Protein 2W31 (pdb70)

Organism: Geobacter sulfurreducens (strain ATCC 51573 / DSM 12127 / PCA) (NCBI:txid24323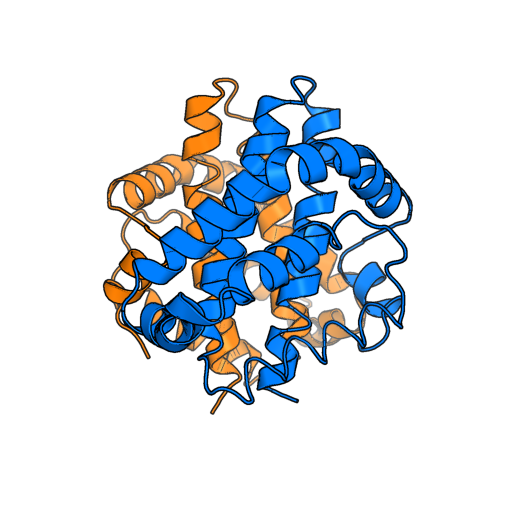1)

CATH classification: 1.10.490.10

Foldseek 3Di:
DQFLVVLCVVLVNDVLLLVLLLVCLVVLVVCLLVLLVQLVVVLCVDVQSVVVCPVCVPVVPVSVVVSVVSSVLSVGDSGRVVLVVLLVVLLVCVVVPHDLVVVVVSLVSSLVVVLVSLVVPPPDDVSSVSSNSSSVSSSVSSSVSSVVSNVD/DDWPVVLCVVLVNDLLLLQLLLVCLVVLVVCLLVLLVQLVVVLCVDVLSVVVCVVVPPPVVVSVVVSVVSSVLSNSDDGRVNLVVLLVVLLVCVVVPHDLVVVVVSLVSVLVVVLCSLVVPDPDPVSSVSSNSSVVSSSVSSSVSSVCNVPD

Nearest PDB structures (foldseek):
  2w31-assembly1_B  TM=9.923E-01  e=1.035E-19  Geobacter sulfurreducens
  5ohf-assembly2_C  TM=9.443E-01  e=8.465E-09  Anaeromyxobacter sp. Fw109-5
  5ohe-assembly2_D  TM=9.428E-01  e=8.917E-09  Anaeromyxobacter sp. Fw109-5
  1or6-assembly1_B  TM=9.382E-01  e=5.089E-06  Bacillus subtilis
  1or6-assembly1_A  TM=9.398E-01  e=1.517E-05  Bacillus subtilis

Sequence (304 aa):
MLTMMQEIKAHYRFTDEDAELLGSLFPLAETNKERLADQFYDYLLGIPETAEFLKEDLVLQKLKQTHQDWFVSSLFAGSSYDNRYIIHNLQKIIGHAHHVRRVGLNAHYVNVAMNVVRQFTLSIIQDNFPDPEERRQRRREAVEKILDINLDIIMSASYREMLTMMQEIKAHYRFTDEDAELLGSLFPLAETNKERLADQFFYDYLLGIPETAEFLKEDLVLQKLKQTHHQDWFVSLFAGSYDNRRYIHNLQKIGHAHVRRVGLNAHYVNVAMNVVRQFTLSIIIQDNFPDPEERRQRRREAVEKILDINLDIMSASYRE

Radius of gyration: 18.71 Å; Cα contacts (8 Å, |Δi|>4): 297; chains: 2; bounding box: 61×44×43 Å

Solvent-accessible surface area: 14656 Å² total; per-residue (Å²): 64,95,63,4,146,66,8,52,66,15,2,141,8,75,111,94,10,26,122,19,0,33,62,4,70,88,45,3,66,99,21,45,87,121,2,4,61,82,18,22,85,26,23,88,54,13,101,82,6,12,112,80,12,124,138,6,134,128,122,123,144,60,82,96,74,45,13,78,39,0,28,40,1,5,66,22,88,8,64,66,203,29,4,108,71,2,56,144,42,0,71,32,34,58,177,88,58,24,86,3,14,20,11,3,1,15,7,4,16,1,0,25,14,4,6,22,13,3,25,91,69,31,117,67,65,90,80,21,40,73,34,19,49,0,1,0,28,0,0,2,0,0,3,4,10,13,5,16,8,46,64,109,126,54,61,4,151,71,1,44,68,14,1,136,9,68,112,131,9,10,122,29,0,25,65,4,85,86,42,3,57,112,22,46,119,116,2,3,65,87,16,4,86,25,18,81,58,14,102,75,6,25,99,80,9,137,176,17,120,139,162,62,149,62,49,87,59,38,14,78,41,0,22,47,1,6,71,24,73,7,60,91,183,33,5,122,68,2,63,145,39,0,105,28,37,52,161,80,54,21,57,2,3,12,11,3,2,14,8,5,20,1,0,26,16,2,3,22,9,4,17,90,72,31,121,66,68,85,79,30,40,88,37,13,52,0,1,0,25,0,0,2,0,1,2,2,4,13,3,22,32,46,67,230

Secondary structure (DSSP, 8-state):
--SHHHHHHHHT--HHHHHHHHHTHHHHHHTHHHHHHHHHHHHHTSHHHHGGGSTHHHH--HHHHHHHHHHHTTSS--SHHHHHHHHHHHHHHHHHT--HHHHHHHHHHHHHHHHHHHHHH--SHHHHHHHHHHHHHHHHHHHHHHHHHHH-/---HHHHHHHHT--HHHHHHHHHTHHHHHTTHHHHHHHHHHHHHTSHHHHGGGSTTTTT-HHHHHHHHHHHHTTSS--SHHHHHHHHHHHHHHHHHT--THHHHHHHHHHHHHHHHHHHHH--SHHHHHHHHHHHHHHHHHHHHHHHHTT--

B-factor: mean 20.82, std 10.16, range [7.91, 74.79]

Structure (mmCIF, N/CA/C/O backbone):
data_2W31
#
_entry.id   2W31
#
_cell.length_a   56.634
_cell.length_b   73.830
_cell.length_c   89.872
_cell.angle_alpha   90.00
_cell.angle_beta   90.00
_cell.angle_gamma   90.00
#
_symmetry.space_group_name_H-M   'P 21 21 21'
#
loop_
_entity.id
_entity.type
_entity.pdbx_description
1 polymer GLOBIN
2 non-polymer 'PROTOPORPHYRIN IX CONTAINING FE'
3 non-polymer GLYCEROL
4 water water
#
loop_
_atom_site.group_PDB
_atom_site.id
_atom_site.type_symbol
_atom_site.label_atom_id
_atom_site.label_alt_id
_atom_site.label_comp_id
_atom_site.label_asym_id
_atom_site.label_entity_id
_atom_site.label_seq_id
_atom_site.pdbx_PDB_ins_code
_atom_site.Cartn_x
_atom_site.Cartn_y
_atom_site.Cartn_z
_atom_site.occupancy
_atom_site.B_iso_or_equiv
_atom_site.auth_seq_id
_atom_site.auth_comp_id
_atom_site.auth_asym_id
_atom_site.auth_atom_id
_atom_site.pdbx_PDB_model_num
ATOM 1 N N . MET A 1 1 ? 26.133 23.516 5.552 1.00 45.99 1 MET A N 1
ATOM 2 C CA . MET A 1 1 ? 27.306 24.170 6.198 1.00 45.06 1 MET A CA 1
ATOM 3 C C . MET A 1 1 ? 28.623 23.921 5.467 1.00 43.75 1 MET A C 1
ATOM 4 O O . MET A 1 1 ? 29.401 24.852 5.277 1.00 44.97 1 MET A O 1
ATOM 9 N N . LEU A 1 2 ? 28.859 22.683 5.033 1.00 41.50 2 LEU A N 1
ATOM 10 C CA . LEU A 1 2 ? 30.213 22.252 4.714 1.00 37.91 2 LEU A CA 1
ATOM 11 C C . LEU A 1 2 ? 30.724 22.657 3.351 1.00 35.13 2 LEU A C 1
ATOM 12 O O . LEU A 1 2 ? 31.927 22.822 3.208 1.00 35.04 2 LEU A O 1
ATOM 17 N N . THR A 1 3 ? 29.852 22.809 2.357 1.00 31.41 3 THR A N 1
ATOM 18 C CA . THR A 1 3 ? 30.357 23.159 1.020 1.00 29.28 3 THR A CA 1
ATOM 19 C C . THR A 1 3 ? 30.750 24.634 0.966 1.00 27.56 3 THR A C 1
ATOM 20 O O . THR A 1 3 ? 30.297 25.423 1.798 1.00 26.65 3 THR A O 1
ATOM 24 N N . MET A 1 4 ? 31.578 25.013 -0.007 1.00 26.26 4 MET A N 1
ATOM 25 C CA A MET A 1 4 ? 31.946 26.423 -0.225 0.50 25.03 4 MET A CA 1
ATOM 26 C CA B MET A 1 4 ? 31.946 26.422 -0.139 0.50 25.51 4 MET A CA 1
ATOM 27 C C . MET A 1 4 ? 30.761 27.293 -0.562 1.00 25.53 4 MET A C 1
ATOM 28 O O . MET A 1 4 ? 30.664 28.427 -0.116 1.00 24.53 4 MET A O 1
ATOM 37 N N . GLN A 1 5 ? 29.861 26.776 -1.398 1.00 24.96 5 GLN A N 1
ATOM 38 C CA . GLN A 1 5 ? 28.686 27.531 -1.805 1.00 24.74 5 GLN A CA 1
ATOM 39 C C . GLN A 1 5 ? 27.880 27.904 -0.539 1.00 23.77 5 GLN A C 1
ATOM 40 O O . GLN A 1 5 ? 27.477 29.043 -0.389 1.00 23.97 5 GLN A O 1
ATOM 46 N N . GLU A 1 6 ? 27.687 26.936 0.354 1.00 22.25 6 GLU A N 1
ATOM 47 C CA . GLU A 1 6 ? 26.966 27.172 1.609 1.00 21.29 6 GLU A CA 1
ATOM 48 C C . GLU A 1 6 ? 27.691 28.185 2.496 1.00 19.54 6 GLU A C 1
ATOM 49 O O . GLU A 1 6 ? 27.067 29.116 3.038 1.00 18.47 6 GLU A O 1
ATOM 55 N N . ILE A 1 7 ? 29.005 28.006 2.648 1.00 18.19 7 ILE A N 1
ATOM 56 C CA . ILE A 1 7 ? 29.777 28.947 3.453 1.00 17.63 7 ILE A CA 1
ATOM 57 C C . ILE A 1 7 ? 29.704 30.373 2.918 1.00 17.39 7 ILE A C 1
ATOM 58 O O . ILE A 1 7 ? 29.490 31.322 3.681 1.00 15.89 7 ILE A O 1
ATOM 63 N N . LYS A 1 8 ? 29.929 30.549 1.625 1.00 18.75 8 LYS A N 1
ATOM 64 C CA . LYS A 1 8 ? 29.787 31.864 0.974 1.00 20.03 8 LYS A CA 1
ATOM 65 C C . LYS A 1 8 ? 28.424 32.481 1.221 1.00 19.81 8 LYS A C 1
ATOM 66 O O . LYS A 1 8 ? 28.312 33.664 1.568 1.00 20.04 8 LYS A O 1
ATOM 72 N N . ALA A 1 9 ? 27.365 31.692 1.042 1.00 19.55 9 ALA A N 1
ATOM 73 C CA . ALA A 1 9 ? 26.017 32.171 1.312 1.00 19.45 9 ALA A CA 1
ATOM 74 C C . ALA A 1 9 ? 25.874 32.695 2.756 1.00 18.28 9 ALA A C 1
ATOM 75 O O . ALA A 1 9 ? 25.340 33.791 2.975 1.00 19.32 9 ALA A O 1
ATOM 77 N N . HIS A 1 10 ? 26.391 31.940 3.737 1.00 16.19 10 HIS 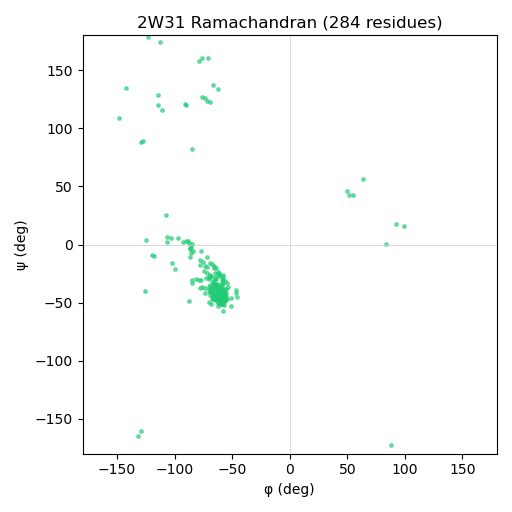A N 1
ATOM 78 C CA . HIS A 1 10 ? 26.261 32.366 5.128 1.00 14.91 10 HIS A CA 1
ATOM 79 C C . HIS A 1 10 ? 26.948 33.704 5.398 1.00 13.67 10 HIS A C 1
ATOM 80 O O . HIS A 1 10 ? 26.446 34.533 6.189 1.00 15.28 10 HIS A O 1
ATOM 87 N N . TYR A 1 11 ? 28.116 33.908 4.779 1.00 14.11 11 TYR A N 1
ATOM 88 C CA . TYR A 1 11 ? 28.858 35.165 4.927 1.00 13.10 11 TYR A CA 1
ATOM 89 C C . TYR A 1 11 ? 28.447 36.244 3.925 1.00 14.63 11 TYR A C 1
ATOM 90 O O . TYR A 1 11 ? 29.007 37.326 3.938 1.00 15.26 11 TYR A O 1
ATOM 99 N N . ARG A 1 12 ? 27.464 35.929 3.070 1.00 14.31 12 ARG A N 1
ATOM 100 C CA . ARG A 1 12 ? 27.079 36.798 1.956 1.00 16.02 12 ARG A CA 1
ATOM 101 C C . ARG A 1 12 ? 28.301 37.233 1.123 1.00 15.80 12 ARG A C 1
ATOM 102 O O . ARG A 1 12 ? 28.480 38.394 0.767 1.00 16.37 12 ARG A O 1
ATOM 110 N N . PHE A 1 13 ? 29.148 36.261 0.824 1.00 15.41 13 PHE A N 1
ATOM 111 C CA . PHE A 1 13 ? 30.325 36.476 -0.029 1.00 16.21 13 PHE A CA 1
ATOM 112 C C . PHE A 1 13 ? 29.880 36.178 -1.453 1.00 17.47 13 PHE A C 1
ATOM 113 O O . PHE A 1 13 ? 29.457 35.057 -1.755 1.00 19.24 13 PHE A O 1
ATOM 121 N N . THR A 1 14 ? 30.009 37.163 -2.325 1.00 17.83 14 THR A N 1
ATOM 122 C CA . THR A 1 14 ? 29.531 37.018 -3.715 1.00 19.39 14 THR A CA 1
ATOM 123 C C . THR A 1 14 ? 30.614 37.255 -4.740 1.00 18.62 14 THR A C 1
ATOM 124 O O . THR A 1 14 ? 31.747 37.597 -4.389 1.00 18.14 14 THR A O 1
ATOM 128 N N . ASP A 1 15 ? 30.257 37.113 -6.031 1.00 19.32 15 ASP A N 1
ATOM 129 C CA . ASP A 1 15 ? 31.239 37.412 -7.073 1.00 19.56 15 ASP A CA 1
ATOM 130 C C . ASP A 1 15 ? 31.777 38.845 -6.988 1.00 18.06 15 ASP A C 1
ATOM 131 O O . ASP A 1 15 ? 32.940 39.081 -7.333 1.00 17.83 15 ASP A O 1
ATOM 136 N N . GLU A 1 16 ? 30.962 39.788 -6.507 1.00 17.81 16 GLU A N 1
ATOM 137 C CA . GLU A 1 16 ? 31.470 41.133 -6.292 1.00 17.89 16 GLU A CA 1
ATOM 138 C C . GLU A 1 16 ? 32.615 41.150 -5.277 1.00 16.46 16 GLU A C 1
ATOM 139 O O . GLU A 1 16 ? 33.585 41.866 -5.470 1.00 15.74 16 GLU A O 1
ATOM 145 N N . ASP A 1 17 ? 32.482 40.395 -4.180 1.00 15.21 17 ASP A N 1
ATOM 146 C CA . ASP A 1 17 ? 33.574 40.335 -3.224 1.00 13.79 17 ASP A CA 1
ATOM 147 C C . ASP A 1 17 ? 34.825 39.715 -3.872 1.00 13.33 17 ASP A C 1
ATOM 148 O O . ASP A 1 17 ? 35.932 40.161 -3.647 1.00 13.61 17 ASP A O 1
ATOM 153 N N . ALA A 1 18 ? 34.643 38.652 -4.652 1.00 13.30 18 ALA A N 1
ATOM 154 C CA . ALA A 1 18 ? 35.816 38.021 -5.315 1.00 12.71 18 ALA A CA 1
ATOM 155 C C . ALA A 1 18 ? 36.496 39.010 -6.251 1.00 13.81 18 ALA A C 1
ATOM 156 O O . ALA A 1 18 ? 37.730 39.084 -6.282 1.00 14.03 18 ALA A O 1
ATOM 158 N N . GLU A 1 19 ? 35.693 39.775 -7.011 1.00 13.73 19 GLU A N 1
ATOM 159 C CA . GLU A 1 19 ? 36.257 40.810 -7.908 1.00 15.83 19 GLU A CA 1
ATOM 160 C C . GLU A 1 19 ? 37.028 41.886 -7.135 1.00 15.52 19 GLU A C 1
ATOM 161 O O . GLU A 1 19 ? 38.122 42.313 -7.539 1.00 15.74 19 GLU A O 1
ATOM 167 N N . LEU A 1 20 ? 36.509 42.265 -5.966 1.00 14.12 20 LEU A N 1
ATOM 168 C CA . LEU A 1 20 ? 37.201 43.280 -5.193 1.00 14.07 20 LEU A CA 1
ATOM 169 C C . LEU A 1 20 ? 38.512 42.749 -4.632 1.00 13.68 20 LEU A C 1
ATOM 170 O O . LEU A 1 20 ? 39.541 43.469 -4.632 1.00 15.03 20 LEU A O 1
ATOM 175 N N . LEU A 1 21 ? 38.501 41.491 -4.148 1.00 12.32 21 LEU A N 1
ATOM 176 C CA . LEU A 1 21 ? 39.767 40.896 -3.697 1.00 12.48 21 LEU A CA 1
ATOM 177 C C . LEU A 1 21 ? 40.779 40.842 -4.864 1.00 12.78 21 LEU A C 1
ATOM 178 O O . LEU A 1 21 ? 41.968 41.139 -4.674 1.00 13.37 21 LEU A O 1
ATOM 183 N N . GLY A 1 22 ? 40.316 40.458 -6.068 1.00 12.77 22 GLY A N 1
ATOM 184 C CA . GLY A 1 22 ? 41.229 40.474 -7.228 1.00 14.07 22 GLY A CA 1
ATOM 185 C C . GLY A 1 22 ? 41.805 41.863 -7.480 1.00 15.21 22 GLY A C 1
ATOM 186 O O . GLY A 1 22 ? 42.995 41.980 -7.858 1.00 16.29 22 GLY A O 1
ATOM 187 N N . SER A 1 23 ? 40.980 42.907 -7.317 1.00 15.35 23 SER A N 1
ATOM 188 C CA . SER A 1 23 ? 41.423 44.285 -7.529 1.00 15.91 23 SER A CA 1
ATOM 189 C C . SER A 1 23 ? 42.495 44.696 -6.522 1.00 16.30 23 SER A C 1
ATOM 190 O O . SER A 1 23 ? 43.274 45.622 -6.790 1.00 18.62 23 SER A O 1
ATOM 193 N N . LEU A 1 24 ? 42.528 44.033 -5.362 1.00 15.41 24 LEU A N 1
ATOM 194 C CA . LEU A 1 24 ? 43.574 44.284 -4.354 1.00 15.47 24 LEU A CA 1
ATOM 195 C C . LEU A 1 24 ? 44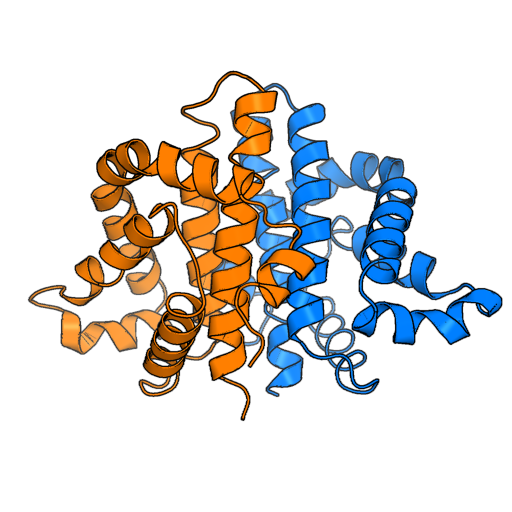.853 43.471 -4.549 1.00 15.28 24 LEU A C 1
ATOM 196 O O . LEU A 1 24 ? 45.846 43.679 -3.834 1.00 15.60 24 LEU A O 1
ATOM 201 N N . PHE A 1 25 ? 44.878 42.587 -5.555 1.00 15.36 25 PHE A N 1
ATOM 202 C CA . PHE A 1 25 ? 46.031 41.717 -5.728 1.00 15.72 25 PHE A CA 1
ATOM 203 C C . PHE A 1 25 ? 47.366 42.525 -5.866 1.00 16.10 25 PHE A C 1
ATOM 204 O O . PHE A 1 25 ? 48.367 42.220 -5.179 1.00 16.14 25 PHE A O 1
ATOM 212 N N . PRO A 1 26 ? 47.373 43.571 -6.732 1.00 16.41 26 PRO A N 1
ATOM 213 C CA . PRO A 1 26 ? 48.633 44.333 -6.854 1.00 17.17 26 PRO A CA 1
ATOM 214 C C . PRO A 1 26 ? 49.148 44.920 -5.536 1.00 17.30 26 PRO A C 1
ATOM 215 O O . PRO A 1 26 ? 50.346 44.841 -5.269 1.00 17.50 26 PRO A O 1
ATOM 219 N N . LEU A 1 27 ? 48.269 45.477 -4.714 1.00 17.81 27 LEU A N 1
ATOM 220 C CA . LEU A 1 27 ? 48.694 45.981 -3.414 1.00 18.25 27 LEU A CA 1
ATOM 221 C C . LEU A 1 27 ? 49.183 44.917 -2.463 1.00 17.64 27 LEU A C 1
ATOM 222 O O . LEU A 1 27 ? 50.172 45.099 -1.738 1.00 18.22 27 LEU A O 1
ATOM 227 N N . ALA A 1 28 ? 48.486 43.784 -2.454 1.00 17.23 28 ALA A N 1
ATOM 228 C CA . ALA A 1 28 ? 48.912 42.680 -1.599 1.00 17.75 28 ALA A CA 1
ATOM 229 C C . ALA A 1 28 ? 50.266 42.169 -2.018 1.00 18.93 28 ALA A C 1
ATOM 230 O O . ALA A 1 28 ? 51.142 41.933 -1.179 1.00 18.97 28 ALA A O 1
ATOM 232 N N . GLU A 1 29 ? 50.457 42.037 -3.335 1.00 19.57 29 GLU A N 1
ATOM 233 C CA . GLU A 1 29 ? 51.725 41.574 -3.854 1.00 20.47 29 GLU A CA 1
ATOM 234 C C . GLU A 1 29 ? 52.865 42.549 -3.556 1.00 19.75 29 GLU A C 1
ATOM 235 O O . GLU A 1 29 ? 53.920 42.136 -3.104 1.00 21.11 29 GLU A O 1
ATOM 241 N N . THR A 1 30 ? 52.614 43.837 -3.749 1.00 20.41 30 THR A N 1
ATOM 242 C CA . THR A 1 30 ? 53.584 44.902 -3.422 1.00 21.67 30 THR A CA 1
ATOM 243 C C . THR A 1 30 ? 54.033 44.844 -1.955 1.00 21.20 30 THR A C 1
ATOM 244 O O . THR A 1 30 ? 55.235 45.073 -1.638 1.00 23.36 30 THR A O 1
ATOM 248 N N . ASN A 1 31 ? 53.069 44.522 -1.084 1.00 20.63 31 ASN A N 1
ATOM 249 C CA . ASN A 1 31 ? 53.253 44.522 0.371 1.00 20.60 31 ASN A CA 1
ATOM 250 C C . ASN A 1 31 ? 53.565 43.167 1.015 1.00 19.81 31 ASN A C 1
ATOM 251 O O . ASN A 1 31 ? 53.640 43.061 2.245 1.00 19.93 31 ASN A O 1
ATOM 256 N N . LYS A 1 32 ? 53.758 42.130 0.195 1.00 19.68 32 LYS A N 1
ATOM 257 C CA . LYS A 1 32 ? 53.855 40.780 0.694 1.00 20.12 32 LYS A CA 1
ATOM 258 C C . LYS A 1 32 ? 55.038 40.575 1.646 1.00 20.24 32 LYS A C 1
ATOM 259 O O . LYS A 1 32 ? 54.906 39.892 2.663 1.00 19.47 32 LYS A O 1
ATOM 265 N N . GLU A 1 33 ? 56.183 41.173 1.319 1.00 20.28 33 GLU A N 1
ATOM 266 C CA . GLU A 1 33 ? 57.368 41.031 2.188 1.00 20.85 33 GLU A CA 1
ATOM 267 C C . GLU A 1 33 ? 57.223 41.785 3.525 1.00 21.13 33 GLU A C 1
ATOM 268 O O . GLU A 1 33 ? 57.683 41.291 4.575 1.00 20.98 33 GLU A O 1
ATOM 274 N N . ARG A 1 34 ? 56.624 42.979 3.473 1.00 21.11 34 ARG A N 1
ATOM 275 C CA . ARG A 1 34 ? 56.324 43.773 4.667 1.00 21.79 34 ARG A CA 1
ATOM 276 C C . ARG A 1 34 ? 55.413 42.960 5.602 1.00 21.64 34 ARG A C 1
ATOM 277 O O . ARG A 1 34 ? 55.692 42.844 6.819 1.00 21.45 34 ARG A O 1
ATOM 292 N N . LEU A 1 35 ? 54.357 42.371 5.014 1.00 20.07 35 LEU A N 1
ATOM 293 C CA . LEU A 1 35 ? 53.445 41.475 5.741 1.00 19.94 35 LEU A CA 1
ATOM 294 C C . LEU A 1 35 ? 54.226 40.304 6.345 1.00 20.14 35 LEU A C 1
ATOM 295 O O . LEU A 1 35 ? 54.122 40.032 7.536 1.00 20.03 35 LEU A O 1
ATOM 300 N N . ALA A 1 36 ? 55.050 39.637 5.527 1.00 20.90 36 ALA A N 1
ATOM 301 C CA . ALA A 1 36 ? 55.805 38.470 5.990 1.00 21.52 36 ALA A CA 1
ATOM 302 C C . ALA A 1 36 ? 56.752 38.815 7.136 1.00 21.98 36 ALA A C 1
ATOM 303 O O . ALA A 1 36 ? 56.866 38.045 8.092 1.00 22.25 36 ALA A O 1
ATOM 305 N N . ASP A 1 37 ? 57.419 39.973 7.048 1.00 23.03 37 ASP A N 1
ATOM 306 C CA . ASP A 1 37 ? 58.363 40.408 8.091 1.00 24.53 37 ASP A CA 1
ATOM 307 C C . ASP A 1 37 ? 57.604 40.719 9.375 1.00 24.59 37 ASP A C 1
ATOM 308 O O . ASP A 1 37 ? 58.023 40.289 10.436 1.00 25.49 37 ASP A O 1
ATOM 313 N N . GLN A 1 38 ? 56.498 41.461 9.266 1.00 23.69 38 GLN A N 1
ATOM 314 C CA . GLN A 1 38 ? 55.734 41.865 10.440 1.00 22.79 38 GLN A CA 1
ATOM 315 C C . GLN A 1 38 ? 55.107 40.642 11.099 1.00 22.04 38 GLN A C 1
ATOM 316 O O . GLN A 1 38 ? 55.159 40.514 12.316 1.00 21.92 38 GLN A O 1
ATOM 322 N N . PHE A 1 39 ? 54.535 39.738 10.288 1.00 20.97 39 PHE A N 1
ATOM 323 C CA . PHE A 1 39 ? 53.925 38.509 10.772 1.00 20.70 39 PHE A CA 1
ATOM 324 C C . PHE A 1 39 ? 54.944 37.652 11.515 1.00 20.53 39 PHE A C 1
ATOM 325 O O . PHE A 1 39 ? 54.721 37.258 12.683 1.00 19.56 39 PHE A O 1
ATOM 333 N N . TYR A 1 40 ? 56.092 37.417 10.864 1.00 21.67 40 TYR A N 1
ATOM 334 C CA . TYR A 1 40 ? 57.163 36.595 11.429 1.00 22.33 40 TYR A CA 1
ATOM 335 C C . TYR A 1 40 ? 57.727 37.211 12.706 1.00 22.05 40 TYR A C 1
ATOM 336 O O . TYR A 1 40 ? 57.842 36.528 13.732 1.00 22.77 40 TYR A O 1
ATOM 345 N N . ASP A 1 41 ? 58.003 38.511 12.674 1.00 22.06 41 ASP A N 1
ATOM 346 C CA . ASP A 1 41 ? 58.548 39.194 13.868 1.00 22.67 41 ASP A CA 1
ATOM 347 C C . ASP A 1 41 ? 57.565 39.235 15.058 1.00 22.49 41 ASP A C 1
ATOM 348 O O . ASP A 1 41 ? 57.977 39.183 16.213 1.00 23.10 41 ASP A O 1
ATOM 353 N N . TYR A 1 42 ? 56.264 39.342 14.791 1.00 21.85 42 TYR A N 1
ATOM 354 C CA . TYR A 1 42 ? 55.268 39.298 15.855 1.00 20.21 42 TYR A CA 1
ATOM 355 C C . TYR A 1 42 ? 55.300 37.923 16.570 1.00 21.40 42 TYR A C 1
ATOM 356 O O . TYR A 1 42 ? 55.207 37.846 17.794 1.00 20.87 42 TYR A O 1
ATOM 365 N N . LEU A 1 43 ? 55.438 36.854 15.788 1.00 21.36 43 LEU A N 1
ATOM 366 C CA . LEU A 1 43 ? 55.489 35.503 16.356 1.00 22.19 43 LEU A CA 1
ATOM 367 C C . LEU A 1 43 ? 56.755 35.253 17.174 1.00 23.37 43 LEU A C 1
ATOM 368 O O . LEU A 1 43 ? 56.710 34.569 18.222 1.00 21.89 43 LEU A O 1
ATOM 373 N N . LEU A 1 44 ? 57.860 35.834 16.693 1.00 25.02 44 LEU A N 1
ATOM 374 C CA . LEU A 1 44 ? 59.174 35.730 17.343 1.00 26.77 44 LEU A CA 1
ATOM 375 C C . LEU A 1 44 ? 59.139 36.436 18.686 1.00 28.20 44 LEU A C 1
ATOM 376 O O . LEU A 1 44 ? 59.999 36.213 19.552 1.00 30.26 44 LEU A O 1
ATOM 381 N N . GLY A 1 45 ? 58.144 37.297 18.852 1.00 29.03 45 GLY A N 1
ATOM 382 C CA . GLY A 1 45 ? 57.952 38.074 20.071 1.00 29.43 45 GLY A CA 1
ATOM 383 C C . GLY A 1 45 ? 57.153 37.400 21.159 1.00 29.15 45 GLY A C 1
ATOM 384 O O . GLY A 1 45 ? 57.089 37.903 22.274 1.00 30.74 45 GLY A O 1
ATOM 385 N N . ILE A 1 46 ? 56.512 36.277 20.842 1.00 28.62 46 ILE A N 1
ATOM 386 C CA . ILE A 1 46 ? 55.788 35.489 21.815 1.00 27.65 46 ILE A CA 1
ATOM 387 C C . ILE A 1 46 ? 56.567 34.174 22.020 1.00 28.38 46 ILE A C 1
ATOM 388 O O . ILE A 1 46 ? 56.660 33.373 21.096 1.00 27.37 46 ILE A O 1
ATOM 393 N N . PRO A 1 47 ? 57.107 33.932 23.233 1.00 28.60 47 PRO A N 1
ATOM 394 C CA . PRO A 1 47 ? 57.874 32.687 23.468 1.00 28.01 47 PRO A CA 1
ATOM 395 C C . PRO A 1 47 ? 57.237 31.372 22.953 1.00 27.33 47 PRO A C 1
ATOM 396 O O . PRO A 1 47 ? 57.908 30.556 22.335 1.00 27.01 47 PRO A O 1
ATOM 400 N N . GLU A 1 48 ? 55.950 31.166 23.181 1.00 25.53 48 GLU A N 1
ATOM 401 C CA . GLU A 1 48 ? 55.273 29.938 22.735 1.00 24.40 48 GLU A CA 1
ATOM 402 C C . GLU A 1 48 ? 55.245 29.682 21.188 1.00 22.97 48 GLU A C 1
ATOM 403 O O . GLU A 1 48 ? 55.448 28.557 20.700 1.00 22.88 48 GLU A O 1
ATOM 409 N N . THR A 1 49 ? 54.976 30.726 20.410 1.00 21.16 49 THR A N 1
ATOM 410 C CA . THR A 1 49 ? 55.059 30.608 18.955 1.00 18.36 49 THR A CA 1
ATOM 411 C C . THR A 1 49 ? 56.536 30.688 18.512 1.00 18.51 49 THR A C 1
ATOM 412 O O . THR A 1 49 ? 56.893 30.071 17.521 1.00 17.37 49 THR A O 1
ATOM 416 N N . ALA A 1 50 ? 57.373 31.419 19.250 1.00 18.93 50 ALA A N 1
ATOM 417 C CA . ALA A 1 50 ? 58.785 31.563 18.898 1.00 19.07 50 ALA A CA 1
ATOM 418 C C . ALA A 1 50 ? 59.465 30.184 18.863 1.00 19.32 50 ALA A C 1
ATOM 419 O O . ALA A 1 50 ? 60.396 29.964 18.075 1.00 19.16 50 ALA A O 1
ATOM 421 N N . GLU A 1 51 ? 59.010 29.260 19.715 1.00 20.21 51 GLU A N 1
ATOM 422 C CA . GLU A 1 51 ? 59.498 27.885 19.698 1.00 20.89 51 GLU A CA 1
ATOM 423 C C . GLU A 1 51 ? 59.463 27.256 18.319 1.00 20.60 51 GLU A C 1
ATOM 424 O O . GLU A 1 51 ? 60.436 26.655 17.877 1.00 21.57 51 GLU A O 1
ATOM 430 N N . PHE A 1 52 ? 58.355 27.419 17.608 1.00 19.74 52 PHE A N 1
ATOM 431 C CA . PHE A 1 52 ? 58.143 26.734 16.344 1.00 21.54 52 PHE A CA 1
ATOM 432 C C . PHE A 1 52 ? 59.002 27.278 15.256 1.00 22.34 52 PHE A C 1
ATOM 433 O O . PHE A 1 52 ? 59.060 26.684 14.189 1.00 25.52 52 PHE A O 1
ATOM 441 N N . LEU A 1 53 ? 59.649 28.416 15.509 1.00 22.03 53 LEU A N 1
ATOM 442 C CA . LEU A 1 53 ? 60.487 29.077 14.509 1.00 23.90 53 LEU A CA 1
ATOM 443 C C . LEU A 1 53 ? 61.985 28.872 14.726 1.00 23.65 53 LEU A C 1
ATOM 444 O O . LEU A 1 53 ? 62.794 29.465 13.975 1.00 22.10 53 LEU A O 1
ATOM 449 N N . LYS A 1 54 ? 62.357 28.041 15.715 1.00 25.62 54 LYS A N 1
ATOM 450 C CA . LYS A 1 54 ? 63.780 27.797 16.015 1.00 25.77 54 LYS A CA 1
ATOM 451 C C . LYS A 1 54 ? 64.445 26.989 14.912 1.00 26.85 54 LYS A C 1
ATOM 452 O O . LYS A 1 54 ? 65.490 27.389 14.424 1.00 26.34 54 LYS A O 1
ATOM 458 N N . GLU A 1 55 ? 63.832 25.869 14.492 1.00 27.32 55 GLU A N 1
ATOM 459 C CA . GLU A 1 55 ? 64.414 25.070 13.399 1.00 28.16 55 GLU A CA 1
ATOM 460 C C . GLU A 1 55 ? 64.457 25.868 12.123 1.00 27.71 55 GLU A C 1
ATOM 461 O O . GLU A 1 55 ? 65.432 25.768 11.318 1.00 29.59 55 GLU A O 1
ATOM 467 N N . ASP A 1 56 ? 63.435 26.715 11.967 1.00 26.78 56 ASP A N 1
ATOM 468 C CA . ASP A 1 56 ? 63.307 27.526 10.789 1.00 25.08 56 ASP A CA 1
ATOM 469 C C . ASP A 1 56 ? 64.388 28.578 10.672 1.00 25.12 56 ASP A C 1
ATOM 470 O O . ASP A 1 56 ? 64.573 29.151 9.591 1.00 24.75 56 ASP A O 1
ATOM 475 N N . LEU A 1 57 ? 65.097 28.864 11.778 1.00 24.46 57 LEU A N 1
ATOM 476 C CA . LEU A 1 57 ? 66.136 29.898 11.711 1.00 25.44 57 LEU A CA 1
ATOM 477 C C . LEU A 1 57 ? 67.108 29.548 10.589 1.00 27.17 57 LEU A C 1
ATOM 478 O O . LEU A 1 57 ? 67.457 30.409 9.767 1.00 28.74 57 LEU A O 1
ATOM 483 N N . VAL A 1 58 ? 67.495 28.283 10.527 1.00 27.97 58 VAL A N 1
ATOM 484 C CA . VAL A 1 58 ? 68.417 27.826 9.477 1.00 29.46 58 VAL A CA 1
ATOM 485 C C . VAL A 1 58 ? 67.658 27.415 8.197 1.00 30.52 58 VAL A C 1
ATOM 486 O O . VAL A 1 58 ? 68.004 27.859 7.093 1.00 31.77 58 VAL A O 1
ATOM 490 N N . LEU A 1 59 ? 66.614 26.598 8.338 1.00 30.73 59 LEU A N 1
ATOM 491 C CA . LEU A 1 59 ? 65.874 26.105 7.164 1.00 32.15 59 LEU A CA 1
ATOM 492 C C . LEU A 1 59 ? 65.318 27.230 6.283 1.00 32.88 59 LEU A C 1
ATOM 493 O O . LEU A 1 59 ? 65.390 27.152 5.052 1.00 33.01 59 LEU A O 1
ATOM 498 N N . GLN A 1 60 ? 64.778 28.274 6.912 1.00 32.99 60 GLN A N 1
ATOM 499 C CA . GLN A 1 60 ? 64.399 29.503 6.217 1.00 34.12 60 GLN A CA 1
ATOM 500 C C . GLN A 1 60 ? 63.295 29.271 5.184 1.00 33.77 60 GLN A C 1
ATOM 501 O O . GLN A 1 60 ? 63.443 29.594 3.993 1.00 34.58 60 GLN A O 1
ATOM 507 N N . LYS A 1 61 ? 62.187 28.716 5.659 1.00 32.40 61 LYS A N 1
ATOM 508 C CA . LYS A 1 61 ? 61.096 28.318 4.796 1.00 32.05 61 LYS A CA 1
ATOM 509 C C . LYS A 1 61 ? 59.786 28.946 5.230 1.00 30.90 61 LYS A C 1
ATOM 510 O O . LYS A 1 61 ? 58.996 29.363 4.377 1.00 30.59 61 LYS A O 1
ATOM 516 N N . LEU A 1 62 ? 59.550 29.007 6.541 1.00 28.98 62 LEU A N 1
ATOM 517 C CA . LEU A 1 62 ? 58.212 29.354 7.059 1.00 27.73 62 LEU A CA 1
ATOM 518 C C . LEU A 1 62 ? 57.750 30.786 6.776 1.00 26.37 62 LEU A C 1
ATOM 519 O O . LEU A 1 62 ? 56.547 31.001 6.612 1.00 24.30 62 LEU A O 1
ATOM 524 N N . LYS A 1 63 ? 58.662 31.757 6.739 1.00 25.24 63 LYS A N 1
ATOM 525 C CA . LYS A 1 63 ? 58.310 33.121 6.318 1.00 25.30 63 LYS A CA 1
ATOM 526 C C . LYS A 1 63 ? 57.693 33.113 4.908 1.00 24.44 63 LYS A C 1
ATOM 527 O O . LYS A 1 63 ? 56.656 33.750 4.666 1.00 23.22 63 LYS A O 1
ATOM 533 N N . GLN A 1 64 ? 58.334 32.412 3.972 1.00 23.41 64 GLN A N 1
ATOM 534 C CA . GLN A 1 64 ? 57.816 32.280 2.609 1.00 22.89 64 GLN A CA 1
ATOM 535 C C . GLN A 1 64 ? 56.488 31.513 2.554 1.00 22.22 64 GLN A C 1
ATOM 536 O O . GLN A 1 64 ? 55.579 31.893 1.803 1.00 22.04 64 GLN A O 1
ATOM 542 N N . THR A 1 65 ? 56.362 30.443 3.337 1.00 21.49 65 THR A N 1
ATOM 543 C CA . THR A 1 65 ? 55.120 29.672 3.359 1.00 20.94 65 THR A CA 1
ATOM 544 C C . THR A 1 65 ? 53.899 30.525 3.768 1.00 20.51 65 THR A C 1
ATOM 545 O O . THR A 1 65 ? 52.828 30.458 3.134 1.00 20.01 65 THR A O 1
ATOM 549 N N . HIS A 1 66 ? 54.071 31.338 4.801 1.00 18.90 66 HIS A N 1
ATOM 550 C CA . HIS A 1 66 ? 52.958 32.184 5.257 1.00 17.87 66 HIS A CA 1
ATOM 551 C C . HIS A 1 66 ? 52.767 33.395 4.324 1.00 17.80 66 HIS A C 1
ATOM 552 O O . HIS A 1 66 ? 51.610 33.835 4.096 1.00 17.44 66 HIS A O 1
ATOM 559 N N . GLN A 1 67 ? 53.865 33.875 3.707 1.00 18.57 67 GLN A N 1
ATOM 560 C CA . GLN A 1 67 ? 53.765 34.954 2.709 1.00 16.92 67 GLN A CA 1
ATOM 561 C C . GLN A 1 67 ? 52.888 34.483 1.523 1.00 17.40 67 GLN A C 1
ATOM 562 O O . GLN A 1 67 ? 51.991 35.219 1.037 1.00 17.18 67 GLN A O 1
ATOM 568 N N . ASP A 1 68 ? 53.110 33.251 1.091 1.00 17.44 68 ASP A N 1
ATOM 569 C CA . ASP A 1 68 ? 52.387 32.685 -0.061 1.00 18.19 68 ASP A CA 1
ATOM 570 C C . ASP A 1 68 ? 50.898 32.554 0.249 1.00 16.75 68 ASP A C 1
ATOM 571 O O . ASP A 1 68 ? 50.060 32.872 -0.597 1.00 17.48 68 ASP A O 1
ATOM 576 N N . TRP A 1 69 ? 50.572 32.107 1.473 1.00 15.71 69 TRP A N 1
ATOM 577 C CA . TRP A 1 69 ? 49.169 32.010 1.897 1.00 14.63 69 TRP A CA 1
ATOM 578 C C . TRP A 1 69 ? 48.473 33.400 1.829 1.00 13.49 69 TRP A C 1
ATOM 579 O O . TRP A 1 69 ? 47.321 33.526 1.339 1.00 13.87 69 TRP A O 1
ATOM 590 N N . PHE A 1 70 ? 49.178 34.421 2.302 1.00 14.24 70 PHE A N 1
ATOM 591 C CA . PHE A 1 70 ? 48.641 35.787 2.266 1.00 13.16 70 PHE A CA 1
ATOM 592 C C . PHE A 1 70 ? 48.264 36.220 0.830 1.00 12.66 70 PHE A C 1
ATOM 593 O O . PHE A 1 70 ? 47.167 36.721 0.554 1.00 12.28 70 PHE A O 1
ATOM 601 N N . VAL A 1 71 ? 49.186 36.000 -0.094 1.00 14.59 71 VAL A N 1
ATOM 602 C CA . VAL A 1 71 ? 48.901 36.310 -1.488 1.00 15.83 71 VAL A CA 1
ATOM 603 C C . VAL A 1 71 ? 47.697 35.535 -2.036 1.00 13.63 71 VAL A C 1
ATOM 604 O O . VAL A 1 71 ? 46.872 36.093 -2.774 1.00 14.13 71 VAL A O 1
ATOM 608 N N . SER A 1 72 ? 47.553 34.273 -1.627 1.00 14.19 72 SER A N 1
ATOM 609 C CA A SER A 1 72 ? 46.449 33.437 -2.081 0.50 13.43 72 SER A CA 1
ATOM 610 C CA B SER A 1 72 ? 46.449 33.438 -2.080 0.50 14.11 72 SER A CA 1
ATOM 611 C C . SER A 1 72 ? 45.066 33.966 -1.685 1.00 13.08 72 SER A C 1
ATOM 612 O O . SER A 1 72 ? 44.071 33.604 -2.322 1.00 14.56 72 SER A O 1
ATOM 617 N N . LEU A 1 73 ? 44.997 34.799 -0.622 1.00 12.31 73 LEU A N 1
ATOM 618 C CA . LEU A 1 73 ? 43.710 35.395 -0.237 1.00 11.01 73 LEU A CA 1
ATOM 619 C C . LEU A 1 73 ? 43.113 36.199 -1.392 1.00 11.04 73 LEU A C 1
ATOM 620 O O . LEU A 1 73 ? 41.882 36.342 -1.480 1.00 11.63 73 LEU A O 1
ATOM 625 N N . PHE A 1 74 ? 44.001 36.726 -2.255 1.00 10.71 74 PHE A N 1
ATOM 626 C CA . PHE A 1 74 ? 43.606 37.664 -3.330 1.00 10.90 74 PHE A CA 1
ATOM 627 C C . PHE A 1 74 ? 43.649 37.008 -4.730 1.00 11.56 74 PHE A C 1
ATOM 628 O O . PHE A 1 74 ? 43.438 37.675 -5.731 1.00 12.54 74 PHE A O 1
ATOM 636 N N . ALA A 1 75 ? 43.887 35.695 -4.770 1.00 11.43 75 ALA A N 1
ATOM 637 C CA . ALA A 1 75 ? 44.185 35.017 -6.040 1.00 12.67 75 ALA A CA 1
ATOM 638 C C . ALA A 1 75 ? 42.961 34.567 -6.827 1.00 12.31 75 ALA A C 1
ATOM 639 O O . ALA A 1 75 ? 43.088 34.126 -7.992 1.00 13.20 75 ALA A O 1
ATOM 641 N N . GLY A 1 76 ? 41.775 34.679 -6.244 1.00 13.93 76 GLY A N 1
ATOM 642 C CA . GLY A 1 76 ? 40.551 34.322 -6.989 1.00 16.08 76 GLY A CA 1
ATOM 643 C C . GLY A 1 76 ? 40.295 32.805 -6.789 1.00 18.13 76 GLY A C 1
ATOM 644 O O . GLY A 1 76 ? 41.011 32.135 -6.035 1.00 19.02 76 GLY A O 1
ATOM 645 N N . SER A 1 77 ? 39.334 32.236 -7.496 1.00 21.09 77 SER A N 1
ATOM 646 C CA A SER A 1 77 ? 39.003 30.788 -7.376 0.50 20.92 77 SER A CA 1
ATOM 647 C CA B SER A 1 77 ? 39.054 30.783 -7.382 0.50 20.41 77 SER A CA 1
ATOM 648 C C . SER A 1 77 ? 38.739 30.279 -5.940 1.00 20.81 77 SER A C 1
ATOM 649 O O . SER A 1 77 ? 39.365 29.316 -5.454 1.00 22.17 77 SER A O 1
ATOM 654 N N . TYR A 1 78 ? 37.770 30.906 -5.287 1.00 19.14 78 TYR A N 1
ATOM 655 C CA . TYR A 1 78 ? 37.295 30.541 -3.935 1.00 18.60 78 TYR A CA 1
ATOM 656 C C . TYR A 1 78 ? 36.252 29.434 -4.102 1.00 19.63 78 TYR A C 1
ATOM 657 O O . TYR A 1 78 ? 35.042 29.726 -4.180 1.00 21.04 78 TYR A O 1
ATOM 666 N N . ASP A 1 79 ? 36.706 28.188 -4.249 1.00 18.71 79 ASP A N 1
ATOM 667 C CA . ASP A 1 79 ? 35.806 27.087 -4.617 1.00 19.90 79 ASP A CA 1
ATOM 668 C C . ASP A 1 79 ? 36.038 25.907 -3.690 1.00 21.19 79 ASP A C 1
ATOM 669 O O . ASP A 1 79 ? 36.659 26.054 -2.640 1.00 20.57 79 ASP A O 1
ATOM 674 N N . ASN A 1 80 ? 35.549 24.724 -4.057 1.00 22.97 80 ASN A N 1
ATOM 675 C CA . ASN A 1 80 ? 35.695 23.618 -3.108 1.00 24.20 80 ASN A CA 1
ATOM 676 C C . ASN A 1 80 ? 37.159 23.151 -2.960 1.00 24.43 80 ASN A C 1
ATOM 677 O O . ASN A 1 80 ? 37.572 22.709 -1.881 1.00 25.46 80 ASN A O 1
ATOM 682 N N . ARG A 1 81 ? 37.966 23.327 -3.991 1.00 23.96 81 ARG A N 1
ATOM 683 C CA . ARG A 1 81 ? 39.407 23.116 -3.878 1.00 24.68 81 ARG A CA 1
ATOM 684 C C . ARG A 1 81 ? 40.050 24.047 -2.826 1.00 23.33 81 ARG A C 1
ATOM 685 O O . ARG A 1 81 ? 40.942 23.657 -2.046 1.00 23.14 81 ARG A O 1
ATOM 693 N N . TYR A 1 82 ? 39.620 25.299 -2.838 1.00 21.26 82 TYR A N 1
ATOM 694 C CA . TYR A 1 82 ? 40.126 26.262 -1.866 1.00 20.02 82 TYR A CA 1
ATOM 695 C C . TYR A 1 82 ? 39.798 25.842 -0.430 1.00 19.95 82 TYR A C 1
ATOM 696 O O . TYR A 1 82 ? 40.671 25.939 0.449 1.00 19.06 82 TYR A O 1
ATOM 705 N N . ILE A 1 83 ? 38.554 25.419 -0.174 1.00 19.95 83 ILE A N 1
ATOM 706 C CA A ILE A 1 83 ? 38.187 24.965 1.177 0.50 20.79 83 ILE A CA 1
ATOM 707 C CA B ILE A 1 83 ? 38.174 24.952 1.167 0.50 20.80 83 ILE A CA 1
ATOM 708 C C . ILE A 1 83 ? 38.970 23.717 1.602 1.00 21.78 83 ILE A C 1
ATOM 709 O O . ILE A 1 83 ? 39.376 23.585 2.764 1.00 21.02 83 ILE A O 1
ATOM 718 N N . HIS A 1 84 ? 39.184 22.801 0.668 1.00 23.10 84 HIS A N 1
ATOM 719 C CA . HIS A 1 84 ? 39.892 21.581 0.999 1.00 24.95 84 HIS A CA 1
ATOM 720 C C . HIS A 1 84 ? 41.301 21.911 1.418 1.00 23.98 84 HIS A C 1
ATOM 721 O O . HIS A 1 84 ? 41.826 21.355 2.383 1.00 23.94 84 HIS A O 1
ATOM 728 N N . ASN A 1 85 ? 41.914 22.843 0.699 1.00 23.35 85 ASN A N 1
ATOM 729 C CA . ASN A 1 85 ? 43.250 23.286 1.023 1.00 24.22 85 ASN A CA 1
ATOM 730 C C . ASN A 1 85 ? 43.338 23.955 2.405 1.00 22.61 85 ASN A C 1
ATOM 731 O O . ASN A 1 85 ? 44.310 23.731 3.144 1.00 22.90 85 ASN A O 1
ATOM 736 N N . LEU A 1 86 ? 42.326 24.747 2.764 1.00 21.09 86 LEU A N 1
ATOM 737 C CA . LEU A 1 86 ? 42.275 25.349 4.103 1.00 20.65 86 LEU A CA 1
ATOM 738 C C . LEU A 1 86 ? 42.155 24.319 5.222 1.00 20.44 86 LEU A C 1
ATOM 739 O O . LEU A 1 86 ? 42.753 24.479 6.299 1.00 18.31 86 LEU A O 1
ATOM 744 N N . GLN A 1 87 ? 41.395 23.261 4.957 1.00 20.88 87 GLN A N 1
ATOM 745 C CA . GLN A 1 87 ? 41.245 22.171 5.925 1.00 21.45 87 GLN A CA 1
ATOM 746 C C . GLN A 1 87 ? 42.621 21.547 6.143 1.00 21.67 87 GLN A C 1
ATOM 747 O O . GLN A 1 87 ? 43.001 21.239 7.277 1.00 20.37 87 GLN A O 1
ATOM 753 N N . LYS A 1 88 ? 43.385 21.402 5.057 1.00 22.39 88 LYS A N 1
ATOM 754 C CA . LYS A 1 88 ? 44.742 20.845 5.129 1.00 23.60 88 LYS A CA 1
ATOM 755 C C . LYS A 1 88 ? 45.660 21.726 5.952 1.00 23.45 88 LYS A C 1
ATOM 756 O O . LYS A 1 88 ? 46.433 21.245 6.806 1.00 22.38 88 LYS A O 1
ATOM 762 N N . ILE A 1 89 ? 45.565 23.034 5.714 1.00 23.82 89 ILE A N 1
ATOM 763 C CA A ILE A 1 89 ? 46.374 24.022 6.429 0.50 23.84 89 ILE A CA 1
ATOM 764 C CA B ILE A 1 89 ? 46.436 23.937 6.439 0.50 24.34 89 ILE A CA 1
ATOM 765 C C . ILE A 1 89 ? 46.052 23.921 7.922 1.00 23.46 89 ILE A C 1
ATOM 766 O O . ILE A 1 89 ? 46.931 23.886 8.762 1.00 24.38 89 ILE A O 1
ATOM 775 N N . GLY A 1 90 ? 44.757 23.856 8.244 1.00 23.16 90 GLY A N 1
ATOM 776 C CA . GLY A 1 90 ? 44.339 23.746 9.635 1.00 22.45 90 GLY A CA 1
ATOM 777 C C . GLY A 1 90 ? 44.971 22.537 10.308 1.00 22.18 90 GLY A C 1
ATOM 778 O O . GLY A 1 90 ? 45.584 22.647 11.379 1.00 21.59 90 GLY A O 1
ATOM 779 N N . HIS A 1 91 ? 44.881 21.389 9.644 1.00 21.84 91 HIS A N 1
ATOM 780 C CA . HIS A 1 91 ? 45.422 20.140 10.200 1.00 22.06 91 HIS A CA 1
ATOM 781 C C . HIS A 1 91 ? 46.937 20.112 10.373 1.00 22.16 91 HIS A C 1
ATOM 782 O O . HIS A 1 91 ? 47.437 19.445 11.275 1.00 22.85 91 HIS A O 1
ATOM 789 N N . ALA A 1 92 ? 47.663 20.846 9.527 1.00 22.68 92 ALA A N 1
ATOM 790 C CA . ALA A 1 92 ? 49.123 20.959 9.650 1.00 22.52 92 ALA A CA 1
ATOM 791 C C . ALA A 1 92 ? 49.489 21.563 11.009 1.00 21.37 92 ALA A C 1
ATOM 792 O O . ALA A 1 92 ? 50.443 21.117 11.658 1.00 23.10 92 ALA A O 1
ATOM 794 N N . HIS A 1 93 ? 48.704 22.558 11.452 1.00 20.02 93 HIS A N 1
ATOM 795 C CA A HIS A 1 93 ? 48.969 23.208 12.722 0.50 19.52 93 HIS A CA 1
ATOM 796 C CA B HIS A 1 93 ? 48.901 23.203 12.747 0.50 20.35 93 HIS A CA 1
ATOM 797 C C . HIS A 1 93 ? 48.581 22.308 13.917 1.00 20.33 93 HIS A C 1
ATOM 798 O O . HIS A 1 93 ? 49.283 22.303 14.926 1.00 20.41 93 HIS A O 1
ATOM 811 N N . VAL A 1 94 ? 47.486 21.574 13.778 1.00 21.36 94 VAL A N 1
ATOM 812 C CA . VAL A 1 94 ? 47.088 20.611 14.784 1.00 22.79 94 VAL A CA 1
ATOM 813 C C . VAL A 1 94 ? 48.223 19.590 14.950 1.00 24.21 94 VAL A C 1
ATOM 814 O O . VAL A 1 94 ? 48.688 19.326 16.066 1.00 24.31 94 VAL A O 1
ATOM 818 N N . ARG A 1 95 ? 48.695 19.055 13.825 1.00 25.72 95 ARG A N 1
ATOM 819 C CA A ARG A 1 95 ? 49.747 18.030 13.798 0.50 26.37 95 ARG A CA 1
ATOM 820 C CA B ARG A 1 95 ? 49.740 18.018 13.811 0.50 26.49 95 ARG A CA 1
ATOM 821 C C . ARG A 1 95 ? 51.057 18.440 14.500 1.00 26.73 95 ARG A C 1
ATOM 822 O O . ARG A 1 95 ? 51.684 17.627 15.198 1.00 27.37 95 ARG A O 1
ATOM 837 N N . VAL A 1 96 ? 51.489 19.690 14.328 1.00 25.72 96 VAL A N 1
ATOM 838 C CA . VAL A 1 96 ? 52.749 20.144 14.967 1.00 24.19 96 VAL A CA 1
ATOM 839 C C . VAL A 1 96 ? 52.602 20.604 16.431 1.00 23.16 96 VAL A C 1
ATOM 840 O O . VAL A 1 96 ? 53.601 20.923 17.093 1.00 22.50 96 VAL A O 1
ATOM 844 N N . GLY A 1 97 ? 51.358 20.648 16.917 1.00 22.01 97 GLY A N 1
ATOM 845 C CA . GLY A 1 97 ? 51.120 20.922 18.321 1.00 21.09 97 GLY A CA 1
ATOM 846 C C . GLY A 1 97 ? 50.893 22.394 18.644 1.00 20.02 97 GLY A C 1
ATOM 847 O O . GLY A 1 97 ? 50.977 22.804 19.796 1.00 21.32 97 GLY A O 1
ATOM 848 N N . LEU A 1 98 ? 50.578 23.182 17.618 1.00 18.65 98 LEU A N 1
ATOM 849 C CA . LEU A 1 98 ? 50.265 24.595 17.836 1.00 17.74 98 LEU A CA 1
ATOM 850 C C . LEU A 1 98 ? 48.831 24.765 18.432 1.00 17.16 98 LEU A C 1
ATOM 851 O O . LEU A 1 98 ? 47.839 24.254 17.882 1.00 17.53 98 LEU A O 1
ATOM 856 N N . ASN A 1 99 ? 48.723 25.475 19.552 1.00 17.14 99 ASN A N 1
ATOM 857 C CA . ASN A 1 99 ? 47.391 25.718 20.128 1.00 17.00 99 ASN A CA 1
ATOM 858 C C . ASN A 1 99 ? 46.601 26.630 19.171 1.00 15.72 99 ASN A C 1
ATOM 859 O O . ASN A 1 99 ? 47.135 27.620 18.657 1.00 17.08 99 ASN A O 1
ATOM 864 N N . ALA A 1 100 ? 45.325 26.304 18.968 1.00 15.37 100 ALA A N 1
ATOM 865 C CA . ALA A 1 100 ? 44.442 27.077 18.060 1.00 14.39 100 ALA A CA 1
ATOM 866 C C . ALA A 1 100 ? 44.421 28.573 18.437 1.00 13.74 100 ALA A C 1
ATOM 867 O O . ALA A 1 100 ? 44.234 29.448 17.562 1.00 14.33 100 ALA A O 1
ATOM 869 N N . HIS A 1 101 ? 44.531 28.905 19.726 1.00 13.86 101 HIS A N 1
ATOM 870 C CA . HIS A 1 101 ? 44.577 30.326 20.165 1.00 13.68 101 HIS A CA 1
ATOM 871 C C . HIS A 1 101 ? 45.548 31.154 19.321 1.00 13.34 101 HIS A C 1
ATOM 872 O O . HIS A 1 101 ? 45.264 32.306 18.997 1.00 13.05 101 HIS A O 1
ATOM 879 N N . TYR A 1 102 ? 46.698 30.576 18.961 1.00 13.14 102 TYR A N 1
ATOM 880 C CA . TYR A 1 102 ? 47.715 31.342 18.218 1.00 13.05 102 TYR A CA 1
ATOM 881 C C . TYR A 1 102 ? 47.325 31.556 16.761 1.00 12.73 102 TYR A C 1
ATOM 882 O O . TYR A 1 102 ? 47.771 32.537 16.149 1.00 13.20 102 TYR A O 1
ATOM 891 N N . VAL A 1 103 ? 46.450 30.690 16.226 1.00 12.80 103 VAL A N 1
ATOM 892 C CA . VAL A 1 103 ? 45.870 30.916 14.892 1.00 13.03 103 VAL A CA 1
ATOM 893 C C . VAL A 1 103 ? 44.971 32.165 14.950 1.00 12.65 103 VAL A C 1
ATOM 894 O O . VAL A 1 103 ? 45.045 33.054 14.074 1.00 12.86 103 VAL A O 1
ATOM 898 N N . ASN A 1 104 ? 44.114 32.230 15.977 1.00 12.84 104 ASN A N 1
ATOM 899 C CA . ASN A 1 104 ? 43.317 33.460 16.145 1.00 12.53 104 ASN A CA 1
ATOM 900 C C . ASN A 1 104 ? 44.197 34.706 16.313 1.00 11.59 104 ASN A C 1
ATOM 901 O O . ASN A 1 104 ? 43.912 35.788 15.724 1.00 11.86 104 ASN A O 1
ATOM 906 N N . VAL A 1 105 ? 45.257 34.571 17.104 1.00 11.41 105 VAL A N 1
ATOM 907 C CA . VAL A 1 105 ? 46.191 35.668 17.326 1.00 12.30 105 VAL A CA 1
ATOM 908 C C . VAL A 1 105 ? 46.831 36.121 16.018 1.00 11.38 105 VAL A C 1
ATOM 909 O O . VAL A 1 105 ? 46.885 37.315 15.722 1.00 12.30 105 VAL A O 1
ATOM 913 N N . ALA A 1 106 ? 47.315 35.160 15.238 1.00 11.32 106 ALA A N 1
ATOM 914 C CA . ALA A 1 106 ? 47.989 35.460 13.980 1.00 11.41 106 ALA A CA 1
ATOM 915 C C . ALA A 1 106 ? 47.043 36.144 12.998 1.00 10.51 106 ALA A C 1
ATOM 916 O O . ALA A 1 106 ? 47.456 37.005 12.221 1.00 11.31 106 ALA A O 1
ATOM 918 N N . MET A 1 107 ? 45.773 35.755 13.039 1.00 10.96 107 MET A N 1
ATOM 919 C CA . MET A 1 107 ? 44.789 36.250 12.084 1.00 10.87 107 MET A CA 1
ATOM 920 C C . MET A 1 107 ? 44.420 37.701 12.373 1.00 11.06 107 MET A C 1
ATOM 921 O O . MET A 1 107 ? 44.065 38.454 11.466 1.00 11.49 107 MET A O 1
ATOM 926 N N . ASN A 1 108 ? 44.506 38.086 13.642 1.00 11.05 108 ASN A N 1
ATOM 927 C CA . ASN A 1 108 ? 44.386 39.506 14.032 1.00 10.10 108 ASN A CA 1
ATOM 928 C C . ASN A 1 108 ? 45.539 40.347 13.432 1.00 9.77 108 ASN A C 1
ATOM 929 O O . ASN A 1 108 ? 45.301 41.477 12.936 1.00 10.23 108 ASN A O 1
ATOM 934 N N . VAL A 1 109 ? 46.765 39.789 13.463 1.00 10.46 109 VAL A N 1
ATOM 935 C CA . VAL A 1 109 ? 47.899 40.493 12.874 1.00 11.13 109 VAL A CA 1
ATOM 936 C C . VAL A 1 109 ? 47.647 40.776 11.367 1.00 10.71 109 VAL A C 1
ATOM 937 O O . VAL A 1 109 ? 47.863 41.883 10.871 1.00 11.82 109 VAL A O 1
ATOM 941 N N . VAL A 1 110 ? 47.224 39.745 10.637 1.00 11.87 110 VAL A N 1
ATOM 942 C CA . VAL A 1 110 ? 46.956 39.900 9.200 1.00 11.35 110 VAL A CA 1
ATOM 943 C C . VAL A 1 110 ? 45.815 40.904 8.966 1.00 11.58 110 VAL A C 1
ATOM 944 O O . VAL A 1 110 ? 45.853 41.742 8.045 1.00 11.77 110 VAL A O 1
ATOM 948 N N . ARG A 1 111 ? 44.788 40.807 9.799 1.00 11.04 111 ARG A N 1
ATOM 949 C CA . ARG A 1 111 ? 43.624 41.667 9.629 1.00 11.81 111 ARG A CA 1
ATOM 950 C C . ARG A 1 111 ? 44.022 43.155 9.808 1.00 11.83 111 ARG A C 1
ATOM 951 O O . ARG A 1 111 ? 43.659 44.004 9.008 1.00 12.58 111 ARG A O 1
ATOM 959 N N . GLN A 1 112 ? 44.812 43.474 10.842 1.00 11.96 112 GLN A N 1
ATOM 960 C CA . GLN A 1 112 ? 45.144 44.883 11.116 1.00 12.54 112 GLN A CA 1
ATOM 961 C C . GLN A 1 112 ? 46.020 45.382 9.971 1.00 12.49 112 GLN A C 1
ATOM 962 O O . GLN A 1 112 ? 45.857 46.515 9.507 1.00 14.06 112 GLN A O 1
ATOM 968 N N . PHE A 1 113 ? 46.942 44.529 9.505 1.00 12.92 113 PHE A N 1
ATOM 969 C CA . PHE A 1 113 ? 47.877 44.937 8.452 1.00 13.66 113 PHE A CA 1
ATOM 970 C C . PHE A 1 113 ? 47.109 45.250 7.164 1.00 13.13 113 PHE A C 1
ATOM 971 O O . PHE A 1 113 ? 47.361 46.287 6.488 1.00 14.11 113 PHE A O 1
ATOM 979 N N . THR A 1 114 ? 46.188 44.352 6.791 1.00 13.15 114 THR A N 1
ATOM 980 C CA . THR A 1 114 ? 45.463 44.500 5.524 1.00 12.95 114 THR A CA 1
ATOM 981 C C . THR A 1 114 ? 44.487 45.662 5.556 1.00 13.29 114 THR A C 1
ATOM 982 O O . THR A 1 114 ? 44.372 46.412 4.566 1.00 13.46 114 THR A O 1
ATOM 986 N N . LEU A 1 115 ? 43.851 45.902 6.703 1.00 13.26 115 LEU A N 1
ATOM 987 C CA . LEU A 1 115 ? 42.941 47.034 6.763 1.00 14.30 115 LEU A CA 1
ATOM 988 C C . LEU A 1 115 ? 43.701 48.359 6.724 1.00 13.93 115 LEU A C 1
ATOM 989 O O . LEU A 1 115 ? 43.131 49.392 6.247 1.00 15.56 115 LEU A O 1
ATOM 994 N N . SER A 1 116 ? 44.925 48.355 7.240 1.00 14.94 116 SER A N 1
ATOM 995 C CA . SER A 1 116 ? 45.747 49.570 7.118 1.00 16.17 116 SER A CA 1
ATOM 996 C C . SER A 1 116 ? 46.123 49.843 5.667 1.00 16.73 116 SER A C 1
ATOM 997 O O . SER A 1 116 ? 46.098 51.013 5.244 1.00 18.50 116 SER A O 1
ATOM 1000 N N . ILE A 1 117 ? 46.452 48.803 4.893 1.00 16.90 117 ILE A N 1
ATOM 1001 C CA . ILE A 1 117 ? 46.668 48.997 3.424 1.00 17.75 117 ILE A CA 1
ATOM 1002 C C . ILE A 1 117 ? 45.444 49.613 2.758 1.00 17.51 117 ILE A C 1
ATOM 1003 O O . ILE A 1 117 ? 45.558 50.559 1.934 1.00 18.04 117 ILE A O 1
ATOM 1008 N N . ILE A 1 118 ? 44.260 49.128 3.107 1.00 17.21 118 ILE A N 1
ATOM 1009 C CA . ILE A 1 118 ? 43.040 49.659 2.521 1.00 17.89 118 ILE A CA 1
ATOM 1010 C C . ILE A 1 118 ? 42.841 51.114 2.924 1.00 18.15 118 ILE A C 1
ATOM 1011 O O . ILE A 1 118 ? 42.542 51.960 2.059 1.00 18.87 118 ILE A O 1
ATOM 1016 N N . GLN A 1 119 ? 42.982 51.436 4.216 1.00 19.06 119 GLN A N 1
ATOM 1017 C CA . GLN A 1 119 ? 42.783 52.821 4.679 1.00 21.38 119 GLN A CA 1
ATOM 1018 C C . GLN A 1 119 ? 43.741 53.776 3.960 1.00 21.96 119 GLN A C 1
ATOM 1019 O O . GLN A 1 119 ? 43.363 54.893 3.558 1.00 23.31 119 GLN A O 1
ATOM 1025 N N . ASP A 1 120 ? 44.977 53.323 3.793 1.00 21.45 120 ASP A N 1
ATOM 1026 C CA . ASP A 1 120 ? 46.049 54.163 3.269 1.00 22.87 120 ASP A CA 1
ATOM 1027 C C . ASP A 1 120 ? 46.017 54.356 1.739 1.00 23.11 120 ASP A C 1
ATOM 1028 O O . ASP A 1 120 ? 46.692 55.265 1.211 1.00 24.86 120 ASP A O 1
ATOM 1033 N N . ASN A 1 121 ? 45.218 53.548 1.036 1.00 22.61 121 ASN A N 1
ATOM 1034 C CA . ASN A 1 121 ? 45.206 53.567 -0.447 1.00 22.64 121 ASN A CA 1
ATOM 1035 C C . ASN A 1 121 ? 43.876 53.914 -1.115 1.00 22.74 121 ASN A C 1
ATOM 1036 O O . ASN A 1 121 ? 43.833 54.159 -2.343 1.00 24.11 121 ASN A O 1
ATOM 1041 N N . PHE A 1 122 ? 42.816 53.983 -0.319 1.00 22.91 122 PHE A N 1
ATOM 1042 C CA . PHE A 1 122 ? 41.458 54.229 -0.814 1.00 22.90 122 PHE A CA 1
ATOM 1043 C C . PHE A 1 122 ? 40.778 55.371 -0.035 1.00 26.57 122 PHE A C 1
ATOM 1044 O O . PHE A 1 122 ? 40.108 55.129 0.992 1.00 23.37 122 PHE A O 1
ATOM 1052 N N . PRO A 1 123 ? 40.987 56.626 -0.509 1.00 26.04 123 PRO A N 1
ATOM 1053 C CA . PRO A 1 123 ? 40.380 57.779 0.179 1.00 27.22 123 PRO A CA 1
ATOM 1054 C C . PRO A 1 123 ? 38.858 57.821 0.028 1.00 26.68 123 PRO A C 1
ATOM 1055 O O . PRO A 1 123 ? 38.169 58.343 0.931 1.00 28.50 123 PRO A O 1
ATOM 1059 N N . ASP A 1 124 ? 38.326 57.271 -1.067 1.00 25.94 124 ASP A N 1
ATOM 1060 C CA . ASP A 1 124 ? 36.876 57.282 -1.261 1.00 26.13 124 ASP A CA 1
ATOM 1061 C C . ASP A 1 124 ? 36.181 56.306 -0.310 1.00 26.06 124 ASP A C 1
ATOM 1062 O O . ASP A 1 124 ? 36.488 55.069 -0.368 1.00 28.58 124 ASP A O 1
ATOM 1067 N N . PRO A 1 125 ? 35.216 56.812 0.511 1.00 25.04 125 PRO A N 1
ATOM 1068 C CA . PRO A 1 125 ? 34.546 56.036 1.590 1.00 24.52 125 PRO A CA 1
ATOM 1069 C C . PRO A 1 125 ? 33.882 54.722 1.171 1.00 23.07 125 PRO A C 1
ATOM 1070 O O . PRO A 1 125 ? 33.995 53.735 1.891 1.00 21.95 125 PRO A O 1
ATOM 1074 N N . GLU A 1 126 ? 33.189 54.666 0.043 1.00 22.70 126 GLU A N 1
ATOM 1075 C CA . GLU A 1 126 ? 32.429 53.504 -0.322 1.00 22.82 126 GLU A CA 1
ATOM 1076 C C . GLU A 1 126 ? 33.377 52.534 -1.000 1.00 22.41 126 GLU A C 1
ATOM 1077 O O . GLU A 1 126 ? 33.190 51.329 -0.867 1.00 21.65 126 GLU A O 1
ATOM 1083 N N . GLU A 1 127 ? 34.408 53.044 -1.691 1.00 21.82 127 GLU A N 1
ATOM 1084 C CA . GLU A 1 127 ? 35.431 52.128 -2.229 1.00 21.47 127 GLU A CA 1
ATOM 1085 C C . GLU A 1 127 ? 36.093 51.417 -1.048 1.00 20.44 127 GLU A C 1
ATOM 1086 O O . GLU A 1 127 ? 36.305 50.188 -1.059 1.00 19.65 127 GLU A O 1
ATOM 1092 N N . ARG A 1 128 ? 36.429 52.197 -0.027 1.00 19.18 128 ARG A N 1
ATOM 1093 C CA . ARG A 1 128 ? 37.090 51.667 1.169 1.00 18.48 128 ARG A CA 1
ATOM 1094 C C . ARG A 1 128 ? 36.165 50.662 1.884 1.00 17.98 128 ARG A C 1
ATOM 1095 O O . ARG A 1 128 ? 36.608 49.554 2.260 1.00 16.73 128 ARG A O 1
ATOM 1103 N N . ARG A 1 129 ? 34.883 51.026 2.045 1.00 16.80 129 ARG A N 1
ATOM 1104 C CA . ARG A 1 129 ? 33.946 50.157 2.757 1.00 15.42 129 ARG A CA 1
ATOM 1105 C C . ARG A 1 129 ? 33.820 48.800 2.050 1.00 14.75 129 ARG A C 1
ATOM 1106 O O . ARG A 1 129 ? 33.911 47.723 2.668 1.00 14.58 129 ARG A O 1
ATOM 1114 N N . GLN A 1 130 ? 33.654 48.850 0.734 1.00 14.97 130 GLN A N 1
ATOM 1115 C CA . GLN A 1 130 ? 33.480 47.629 -0.039 1.00 15.18 130 GLN A CA 1
ATOM 1116 C C . GLN A 1 130 ? 34.705 46.715 0.011 1.00 14.86 130 GLN A C 1
ATOM 1117 O O . GLN A 1 130 ? 34.542 45.486 0.152 1.00 13.75 130 GLN A O 1
ATOM 1123 N N . ARG A 1 131 ? 35.902 47.292 -0.074 1.00 13.85 131 ARG A N 1
ATOM 1124 C CA . ARG A 1 131 ? 37.153 46.510 -0.001 1.00 13.79 131 ARG A CA 1
ATOM 1125 C C . ARG A 1 131 ? 37.384 45.947 1.406 1.00 12.30 131 ARG A C 1
ATOM 1126 O O . ARG A 1 131 ? 37.748 44.766 1.547 1.00 13.42 131 ARG A O 1
ATOM 1134 N N . ARG A 1 132 ? 37.104 46.757 2.439 1.00 12.53 132 ARG A N 1
ATOM 1135 C CA A ARG A 1 132 ? 37.208 46.262 3.806 0.50 12.02 132 ARG A CA 1
ATOM 1136 C CA B ARG A 1 132 ? 37.184 46.270 3.824 0.50 11.76 132 ARG A CA 1
ATOM 1137 C C . ARG A 1 132 ? 36.221 45.110 4.017 1.00 11.20 132 ARG A C 1
ATOM 1138 O O . ARG A 1 132 ? 36.583 44.087 4.652 1.00 11.68 132 ARG A O 1
ATOM 1153 N N . GLU A 1 133 ? 34.970 45.267 3.536 1.00 11.65 133 GLU A N 1
ATOM 1154 C CA . GLU A 1 133 ? 34.000 44.193 3.754 1.00 11.97 133 GLU A CA 1
ATOM 1155 C C . GLU A 1 133 ? 34.434 42.870 3.089 1.00 11.26 133 GLU A C 1
ATOM 1156 O O . GLU A 1 133 ? 34.292 41.806 3.684 1.00 10.81 133 GLU A O 1
ATOM 1162 N N . ALA A 1 134 ? 35.007 42.944 1.872 1.00 10.85 134 ALA A N 1
ATOM 1163 C CA . ALA A 1 134 ? 35.448 41.736 1.163 1.00 10.73 134 ALA A CA 1
ATOM 1164 C C . ALA A 1 134 ? 36.604 41.063 1.941 1.00 10.92 134 ALA A C 1
ATOM 1165 O O . ALA A 1 134 ? 36.642 39.830 2.078 1.00 11.20 134 ALA A O 1
ATOM 1167 N N . VAL A 1 135 ? 37.577 41.868 2.396 1.00 11.28 135 VAL A N 1
ATOM 1168 C CA . VAL A 1 135 ? 38.747 41.327 3.119 1.00 10.72 135 VAL A CA 1
ATOM 1169 C C . VAL A 1 135 ? 38.293 40.712 4.450 1.00 10.72 135 VAL A C 1
ATOM 1170 O O . VAL A 1 135 ? 38.738 39.613 4.818 1.00 10.33 135 VAL A O 1
ATOM 1174 N N . GLU A 1 136 ? 37.403 41.399 5.174 1.00 9.84 136 GLU A N 1
ATOM 1175 C CA . GLU A 1 136 ? 36.931 40.788 6.439 1.00 11.38 136 GLU A CA 1
ATOM 1176 C C . GLU A 1 136 ? 36.227 39.456 6.221 1.00 9.55 136 GLU A C 1
ATOM 1177 O O . GLU A 1 136 ? 36.406 38.523 7.027 1.00 12.12 136 GLU A O 1
ATOM 1183 N N . LYS A 1 137 ? 35.438 39.328 5.147 1.00 9.85 137 LYS A N 1
ATOM 1184 C CA . LYS A 1 137 ? 34.813 38.055 4.834 1.00 10.90 137 LYS A CA 1
ATOM 1185 C C . LYS A 1 137 ? 35.848 36.948 4.534 1.00 10.76 137 LYS A C 1
ATOM 1186 O O . LYS A 1 137 ? 35.776 35.867 5.081 1.00 11.32 137 LYS A O 1
ATOM 1192 N N . ILE A 1 138 ? 36.814 37.217 3.665 1.00 10.83 138 ILE A N 1
ATOM 1193 C CA . ILE A 1 138 ? 37.766 36.145 3.338 1.00 10.19 138 ILE A CA 1
ATOM 1194 C C . ILE A 1 138 ? 38.633 35.752 4.540 1.00 9.93 138 ILE A C 1
ATOM 1195 O O . ILE A 1 138 ? 38.902 34.563 4.755 1.00 10.17 138 ILE A O 1
ATOM 1200 N N . LEU A 1 139 ? 39.053 36.732 5.329 1.00 9.32 139 LEU A N 1
ATOM 1201 C CA . LEU A 1 139 ? 39.865 36.400 6.539 1.00 9.75 139 LEU A CA 1
ATOM 1202 C C . LEU A 1 139 ? 38.999 35.578 7.502 1.00 9.98 139 LEU A C 1
ATOM 1203 O O . LEU A 1 139 ? 39.468 34.577 8.072 1.00 10.58 139 LEU A O 1
ATOM 1208 N N . ASP A 1 140 ? 37.747 36.011 7.720 1.00 9.14 140 ASP A N 1
ATOM 1209 C CA . ASP A 1 140 ? 36.853 35.270 8.653 1.00 8.72 140 ASP A CA 1
ATOM 1210 C C . ASP A 1 140 ? 36.540 33.861 8.147 1.00 9.69 140 ASP A C 1
ATOM 1211 O O . ASP A 1 140 ? 36.469 32.928 8.956 1.00 10.09 140 ASP A O 1
ATOM 1216 N N . ILE A 1 141 ? 36.371 33.697 6.830 1.00 8.60 141 ILE A N 1
ATOM 1217 C CA . ILE A 1 141 ? 36.185 32.365 6.251 1.00 9.66 141 ILE A CA 1
ATOM 1218 C C . ILE A 1 141 ? 37.420 31.498 6.490 1.00 9.65 141 ILE A C 1
ATOM 1219 O O . ILE A 1 141 ? 37.295 30.342 6.926 1.00 10.64 141 ILE A O 1
ATOM 1224 N N . ASN A 1 142 ? 38.615 32.060 6.266 1.00 10.66 142 ASN A N 1
ATOM 1225 C CA . ASN A 1 142 ? 39.857 31.316 6.529 1.00 11.30 142 ASN A CA 1
ATOM 1226 C C . ASN A 1 142 ? 39.952 30.850 7.985 1.00 10.71 142 ASN A C 1
ATOM 1227 O O . ASN A 1 142 ? 40.244 29.691 8.280 1.00 12.75 142 ASN A O 1
ATOM 1232 N N . LEU A 1 143 ? 39.702 31.779 8.908 1.00 10.53 143 LEU A N 1
ATOM 1233 C CA . LEU A 1 143 ? 39.783 31.463 10.329 1.00 10.27 143 LEU A CA 1
ATOM 1234 C C . LEU A 1 143 ? 38.721 30.420 10.732 1.00 10.27 143 LEU A C 1
ATOM 1235 O O . LEU A 1 143 ? 38.983 29.511 11.546 1.00 12.49 143 LEU A O 1
ATOM 1240 N N . ASP A 1 144 ? 37.541 30.512 10.132 1.00 10.74 144 ASP A N 1
ATOM 1241 C CA . ASP A 1 144 ? 36.418 29.598 10.421 1.00 11.15 144 ASP A CA 1
ATOM 1242 C C . ASP A 1 144 ? 36.843 28.166 10.040 1.00 11.89 144 ASP A C 1
ATOM 1243 O O . ASP A 1 144 ? 36.778 27.223 10.858 1.00 12.29 144 ASP A O 1
ATOM 1248 N N . ILE A 1 145 ? 37.321 27.987 8.814 1.00 12.43 145 ILE A N 1
ATOM 1249 C CA A ILE A 1 145 ? 37.650 26.638 8.322 0.50 13.18 145 ILE A CA 1
ATOM 1250 C CA B ILE A 1 145 ? 37.649 26.633 8.329 0.50 12.88 145 ILE A CA 1
ATOM 1251 C C . ILE A 1 145 ? 38.850 26.053 9.088 1.00 13.71 145 ILE A C 1
ATOM 1252 O O . ILE A 1 145 ? 38.855 24.865 9.464 1.00 15.06 145 ILE A O 1
ATOM 1261 N N . MET A 1 146 ? 39.848 26.886 9.355 1.00 13.46 146 MET A N 1
ATOM 1262 C CA . MET A 1 146 ? 41.012 26.448 10.138 1.00 14.72 146 MET A CA 1
ATOM 1263 C C . MET A 1 146 ? 40.608 26.043 11.557 1.00 15.31 146 MET A C 1
ATOM 1264 O O . MET A 1 146 ? 41.120 25.027 12.101 1.00 16.41 146 MET A O 1
ATOM 1269 N N . SER A 1 147 ? 39.689 26.822 12.152 1.00 14.56 147 SER A N 1
ATOM 1270 C CA . SER A 1 147 ? 39.228 26.556 13.530 1.00 14.57 147 SER A CA 1
ATOM 1271 C C . SER A 1 147 ? 38.530 25.206 13.574 1.00 15.18 147 SER A C 1
ATOM 1272 O O . SER A 1 147 ? 38.735 24.407 14.526 1.00 16.77 147 SER A O 1
ATOM 1275 N N . ALA A 1 148 ? 37.727 24.928 12.552 1.00 16.24 148 ALA A N 1
ATOM 1276 C CA . ALA A 1 148 ? 37.019 23.664 12.456 1.00 17.42 148 ALA A CA 1
ATOM 1277 C C . ALA A 1 148 ? 37.951 22.442 12.354 1.00 18.34 148 ALA A C 1
ATOM 1278 O O . ALA A 1 148 ? 37.576 21.359 12.818 1.00 18.98 148 ALA A O 1
ATOM 1280 N N . SER A 1 149 ? 39.178 22.621 11.850 1.00 20.95 149 SER A N 1
ATOM 1281 C CA . SER A 1 149 ? 40.158 21.506 11.812 1.00 21.91 149 SER A CA 1
ATOM 1282 C C . SER A 1 149 ? 40.564 21.011 13.180 1.00 22.14 149 SER A C 1
ATOM 1283 O O . SER A 1 149 ? 40.888 19.828 13.341 1.00 22.63 149 SER A O 1
ATOM 1286 N N . TYR A 1 150 ? 40.548 21.882 14.184 1.00 21.36 150 TYR A N 1
ATOM 1287 C CA . TYR A 1 150 ? 40.850 21.484 15.552 1.00 21.29 150 TYR A CA 1
ATOM 1288 C C . TYR A 1 150 ? 39.720 20.676 16.205 1.00 22.22 150 TYR A C 1
ATOM 1289 O O . TYR A 1 150 ? 39.949 19.972 17.192 1.00 24.39 150 TYR A O 1
ATOM 1298 N N . ARG A 1 151 ? 38.523 20.774 15.641 1.00 22.23 151 ARG A N 1
ATOM 1299 C CA . ARG A 1 151 ? 37.339 20.073 16.162 1.00 23.35 151 ARG A CA 1
ATOM 1300 C C . ARG A 1 151 ? 37.006 18.788 15.393 1.00 25.59 151 ARG A C 1
ATOM 1301 O O . ARG A 1 151 ? 36.304 17.922 15.925 1.00 26.40 151 ARG A O 1
ATOM 1309 N N . GLU A 1 152 ? 37.490 18.680 14.155 1.00 28.17 152 GLU A N 1
ATOM 1310 C CA . GLU A 1 152 ? 36.936 17.727 13.181 1.00 30.81 152 GLU A CA 1
ATOM 1311 C C . GLU A 1 152 ? 38.036 16.882 12.557 1.00 32.49 152 GLU A C 1
ATOM 1312 O O . GLU A 1 152 ? 38.978 17.406 11.970 1.00 34.02 152 GLU A O 1
ATOM 1318 N N . MET B 1 1 ? 42.906 27.606 30.988 1.00 29.91 1 MET B N 1
ATOM 1319 C CA . MET B 1 1 ? 42.672 28.741 30.056 1.00 29.64 1 MET B CA 1
ATOM 1320 C C . MET B 1 1 ? 43.704 29.816 30.424 1.00 27.89 1 MET B C 1
ATOM 1321 O O . MET B 1 1 ? 44.175 29.854 31.560 1.00 29.62 1 MET B O 1
ATOM 1326 N N . LEU B 1 2 ? 44.088 30.672 29.480 1.00 25.77 2 LEU B N 1
ATOM 1327 C CA . LEU B 1 2 ? 45.019 31.763 29.801 1.00 23.47 2 LEU B CA 1
ATOM 1328 C C . LEU B 1 2 ? 44.356 32.848 30.659 1.00 21.47 2 LEU B C 1
ATOM 1329 O O . LEU B 1 2 ? 43.126 32.984 30.688 1.00 21.04 2 LEU B O 1
ATOM 1334 N N . THR B 1 3 ? 45.198 33.635 31.321 1.00 18.71 3 THR B N 1
ATOM 1335 C CA . THR B 1 3 ? 44.718 34.806 32.065 1.00 18.36 3 THR B CA 1
ATOM 1336 C C . THR B 1 3 ? 44.434 35.977 31.114 1.00 16.98 3 THR B C 1
ATOM 1337 O O . THR B 1 3 ? 44.971 36.019 29.990 1.00 16.94 3 THR B O 1
ATOM 1341 N N . MET B 1 4 ? 43.586 36.925 31.549 1.00 15.91 4 MET B N 1
ATOM 1342 C CA A MET B 1 4 ? 43.347 38.123 30.739 0.50 14.63 4 MET B CA 1
ATOM 1343 C CA B MET B 1 4 ? 43.350 38.116 30.730 0.50 15.48 4 MET B CA 1
ATOM 1344 C C . MET B 1 4 ? 44.656 38.837 30.386 1.00 15.57 4 MET B C 1
ATOM 1345 O O . MET B 1 4 ? 44.842 39.303 29.244 1.00 15.27 4 MET B O 1
ATOM 1354 N N . GLN B 1 5 ? 45.570 38.914 31.352 1.00 17.01 5 GLN B N 1
ATOM 1355 C CA . GLN B 1 5 ? 46.852 39.560 31.111 1.00 17.18 5 GLN B CA 1
ATOM 1356 C C . GLN B 1 5 ? 47.618 38.926 29.966 1.00 17.30 5 GLN B C 1
ATOM 1357 O O . GLN B 1 5 ? 48.157 39.643 29.134 1.00 17.74 5 GLN B O 1
ATOM 1363 N N . GLU B 1 6 ? 47.685 37.598 29.957 1.00 16.16 6 GLU B N 1
ATOM 1364 C CA . GLU B 1 6 ? 48.424 36.868 28.902 1.00 16.80 6 GLU B CA 1
ATOM 1365 C C . GLU B 1 6 ? 47.767 37.064 27.545 1.00 16.97 6 GLU B C 1
ATOM 1366 O O . GLU B 1 6 ? 48.458 37.287 26.529 1.00 16.46 6 GLU B O 1
ATOM 1372 N N . ILE B 1 7 ? 46.441 36.994 27.539 1.00 15.34 7 ILE B N 1
ATOM 1373 C CA . ILE B 1 7 ? 45.670 37.208 26.262 1.00 14.68 7 ILE B CA 1
ATOM 1374 C C . ILE B 1 7 ? 45.898 38.605 25.712 1.00 14.73 7 ILE B C 1
ATOM 1375 O O . ILE B 1 7 ? 46.090 38.789 24.498 1.00 14.59 7 ILE B O 1
ATOM 1380 N N . LYS B 1 8 ? 45.894 39.592 26.597 1.00 14.62 8 LYS B N 1
ATOM 1381 C CA . LYS B 1 8 ? 46.130 40.967 26.161 1.00 15.30 8 LYS B CA 1
ATOM 1382 C C . LYS B 1 8 ? 47.529 41.051 25.566 1.00 16.20 8 LYS B C 1
ATOM 1383 O O . LYS B 1 8 ? 47.704 41.697 24.525 1.00 17.02 8 LYS B O 1
ATOM 1389 N N . ALA B 1 9 ? 48.527 40.406 26.196 1.00 16.45 9 ALA B N 1
ATOM 1390 C CA . ALA B 1 9 ? 49.921 40.497 25.708 1.00 16.81 9 ALA B CA 1
ATOM 1391 C C . ALA B 1 9 ? 49.981 39.898 24.301 1.00 16.89 9 ALA B C 1
ATOM 1392 O O . ALA B 1 9 ? 50.579 40.489 23.393 1.00 17.32 9 ALA B O 1
ATOM 1394 N N . HIS B 1 10 ? 49.313 38.764 24.089 1.00 16.14 10 HIS B N 1
ATOM 1395 C CA . HIS B 1 10 ? 49.395 38.122 22.757 1.00 14.82 10 HIS B CA 1
ATOM 1396 C C . HIS B 1 10 ? 48.766 38.977 21.665 1.00 15.33 10 HIS B C 1
ATOM 1397 O O . HIS B 1 10 ? 49.289 39.002 20.551 1.00 15.63 10 HIS B O 1
ATOM 1404 N N . TYR B 1 11 ? 47.661 39.656 21.979 1.00 13.69 11 TYR B N 1
ATOM 1405 C CA . TYR B 1 11 ? 46.994 40.545 21.007 1.00 13.34 11 TYR B CA 1
ATOM 1406 C C . TYR B 1 11 ? 47.536 41.975 21.014 1.00 14.00 11 TYR B C 1
ATOM 1407 O O . TYR B 1 11 ? 47.037 42.826 20.267 1.00 14.23 11 TYR B O 1
ATOM 1416 N N . ARG B 1 12 ? 48.558 42.241 21.822 1.00 13.77 12 ARG B N 1
ATOM 1417 C CA . ARG B 1 12 ? 49.084 43.620 22.004 1.00 14.35 12 ARG B CA 1
ATOM 1418 C C . ARG B 1 12 ? 47.962 44.619 22.342 1.00 14.02 12 ARG B C 1
ATOM 1419 O O . ARG B 1 12 ? 47.891 45.754 21.810 1.00 15.44 12 ARG B O 1
ATOM 1427 N N . PHE B 1 13 ? 47.079 44.155 23.231 1.00 13.78 13 PHE B N 1
ATOM 1428 C CA . PHE B 1 13 ? 45.982 44.957 23.735 1.00 13.23 13 PHE B CA 1
ATOM 1429 C C . PHE B 1 13 ? 46.492 45.688 24.981 1.00 14.07 13 PHE B C 1
ATOM 1430 O O . PHE B 1 13 ? 46.956 45.042 25.951 1.00 17.08 13 PHE B O 1
ATOM 1438 N N . THR B 1 14 ? 46.465 47.016 24.928 1.00 14.99 14 THR B N 1
ATOM 1439 C CA . THR B 1 14 ? 47.008 47.842 26.007 1.00 17.38 14 THR B CA 1
ATOM 1440 C C . THR B 1 14 ? 45.940 48.621 26.752 1.00 16.59 14 THR B C 1
ATOM 1441 O O . THR B 1 14 ? 44.777 48.648 26.348 1.00 14.78 14 THR B O 1
ATOM 1445 N N . ASP B 1 15 ? 46.353 49.301 27.822 1.00 17.22 15 ASP B N 1
ATOM 1446 C CA . ASP B 1 15 ? 45.443 50.206 28.516 1.00 16.98 15 ASP B CA 1
ATOM 1447 C C . ASP B 1 15 ? 44.855 51.280 27.559 1.00 16.93 15 ASP B C 1
ATOM 1448 O O . ASP B 1 15 ? 43.713 51.723 27.748 1.00 17.68 15 ASP B O 1
ATOM 1453 N N . GLU B 1 16 ? 45.618 51.692 26.542 1.00 16.35 16 GLU B N 1
ATOM 1454 C CA . GLU B 1 16 ? 45.097 52.628 25.540 1.00 16.81 16 GLU B CA 1
ATOM 1455 C C . GLU B 1 16 ? 43.936 52.015 24.746 1.00 15.77 16 GLU B C 1
ATOM 1456 O O . GLU B 1 16 ? 42.940 52.703 24.474 1.00 17.11 16 GLU B O 1
ATOM 1462 N N . ASP B 1 17 ? 44.073 50.745 24.333 1.00 15.08 17 ASP B N 1
ATOM 1463 C CA . ASP B 1 17 ? 42.939 50.104 23.668 1.00 13.81 17 ASP B CA 1
ATOM 1464 C C . ASP B 1 17 ? 41.718 50.060 24.592 1.00 12.27 17 ASP B C 1
ATOM 1465 O O . ASP B 1 17 ? 40.588 50.294 24.141 1.00 12.23 17 ASP B O 1
ATOM 1470 N N . ALA B 1 18 ? 41.920 49.723 25.874 1.00 12.47 18 ALA B N 1
ATOM 1471 C CA . ALA B 1 18 ? 40.777 49.667 26.814 1.00 12.11 18 ALA B CA 1
ATOM 1472 C C . ALA B 1 18 ? 40.091 51.047 26.925 1.00 13.41 18 ALA B C 1
ATOM 1473 O O . ALA B 1 18 ? 38.867 51.142 26.946 1.00 13.54 18 ALA B O 1
ATOM 1475 N N . GLU B 1 19 ? 40.897 52.108 26.981 1.00 13.52 19 GLU B N 1
ATOM 1476 C CA . GLU B 1 19 ? 40.358 53.468 27.055 1.00 14.67 19 GLU B CA 1
ATOM 1477 C C . GLU B 1 19 ? 39.626 53.863 25.783 1.00 13.27 19 GLU B C 1
ATOM 1478 O O . GLU B 1 19 ? 38.553 54.476 25.854 1.00 13.31 19 GLU B O 1
ATOM 1484 N N . LEU B 1 20 ? 40.179 53.498 24.630 1.00 12.26 20 LEU B N 1
ATOM 1485 C CA . LEU B 1 20 ? 39.455 53.778 23.372 1.00 12.78 20 LEU B CA 1
ATOM 1486 C C . LEU B 1 20 ? 38.111 53.041 23.328 1.00 11.78 20 LEU B C 1
ATOM 1487 O O . LEU B 1 20 ? 37.092 53.595 22.907 1.00 12.45 20 LEU B O 1
ATOM 1492 N N . LEU B 1 21 ? 38.091 51.764 23.724 1.00 12.06 21 LEU B N 1
ATOM 1493 C CA . LEU B 1 21 ? 36.809 51.045 23.748 1.00 11.29 21 LEU B CA 1
ATOM 1494 C C . LEU B 1 21 ? 35.822 51.703 24.709 1.00 11.91 21 LEU B C 1
ATOM 1495 O O . LEU B 1 21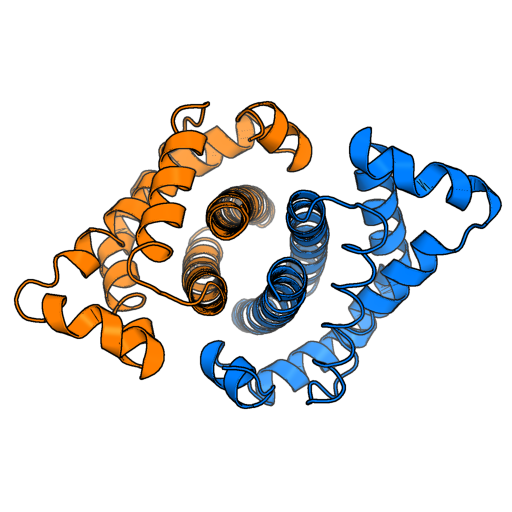 ? 34.654 51.851 24.383 1.00 12.51 21 LEU B O 1
ATOM 1500 N N . GLY B 1 22 ? 36.292 52.118 25.890 1.00 11.93 22 GLY B N 1
ATOM 1501 C CA . GLY B 1 22 ? 35.393 52.802 26.828 1.00 12.90 22 GLY B CA 1
ATOM 1502 C C . GLY B 1 22 ? 34.834 54.087 26.227 1.00 13.08 22 GLY B C 1
ATOM 1503 O O . GLY B 1 22 ? 33.653 54.432 26.437 1.00 14.58 22 GLY B O 1
ATOM 1504 N N . SER B 1 23 ? 35.651 54.772 25.429 1.00 12.16 23 SER B N 1
ATOM 1505 C CA . SER B 1 23 ? 35.217 56.025 24.775 1.00 13.11 23 SER B CA 1
ATOM 1506 C C . SER B 1 23 ? 34.166 55.818 23.692 1.00 12.22 23 SER B C 1
ATOM 1507 O O . SER B 1 23 ? 33.558 56.805 23.238 1.00 13.35 23 SER B O 1
ATOM 1510 N N . LEU B 1 24 ? 33.998 54.568 23.239 1.00 11.87 24 LEU B N 1
ATOM 1511 C CA . LEU B 1 24 ? 32.996 54.269 22.219 1.00 11.10 24 LEU B CA 1
ATOM 1512 C C . LEU B 1 24 ? 31.656 53.842 22.813 1.00 11.10 24 LEU B C 1
ATOM 1513 O O . LEU B 1 24 ? 30.705 53.580 22.063 1.00 12.40 24 LEU B O 1
ATOM 1518 N N . PHE B 1 25 ? 31.556 53.831 24.145 1.00 11.20 25 PHE B N 1
ATOM 1519 C CA . PHE B 1 25 ? 30.322 53.388 24.780 1.00 11.83 25 PHE B CA 1
ATOM 1520 C C . PHE B 1 25 ? 29.086 54.252 24.382 1.00 12.80 25 PHE B C 1
ATOM 1521 O O . PHE B 1 25 ? 28.049 53.721 24.013 1.00 13.53 25 PHE B O 1
ATOM 1529 N N . PRO B 1 26 ? 29.186 55.611 24.463 1.00 12.59 26 PRO B N 1
ATOM 1530 C CA . PRO B 1 26 ? 27.992 56.369 24.036 1.00 13.08 26 PRO B CA 1
ATOM 1531 C C . PRO B 1 26 ? 27.579 56.160 22.570 1.00 12.27 26 PRO B C 1
ATOM 1532 O O . PRO B 1 26 ? 26.370 56.117 22.267 1.00 14.55 26 PRO B O 1
ATOM 1536 N N . LEU B 1 27 ? 28.560 56.034 21.683 1.00 12.87 27 LEU B N 1
ATOM 1537 C CA . LEU B 1 27 ? 28.295 55.695 20.290 1.00 13.40 27 LEU B CA 1
ATOM 1538 C C . LEU B 1 27 ? 27.606 54.340 20.174 1.00 14.17 27 LEU B C 1
ATOM 1539 O O . LEU B 1 27 ? 26.660 54.177 19.402 1.00 14.37 27 LEU B O 1
ATOM 1544 N N . ALA B 1 28 ? 28.086 53.369 20.944 1.00 12.65 28 ALA B N 1
ATOM 1545 C CA . ALA B 1 28 ? 27.475 52.046 20.981 1.00 13.78 28 ALA B CA 1
ATOM 1546 C C . ALA B 1 28 ? 26.024 52.121 21.445 1.00 14.25 28 ALA B C 1
ATOM 1547 O O . ALA B 1 28 ? 25.153 51.438 20.907 1.00 14.46 28 ALA B O 1
ATOM 1549 N N . GLU B 1 29 ? 25.772 52.956 22.448 1.00 14.68 29 GLU B N 1
ATOM 1550 C CA . GLU B 1 29 ? 24.447 53.053 23.049 1.00 16.22 29 GLU B CA 1
ATOM 1551 C C . GLU B 1 29 ? 23.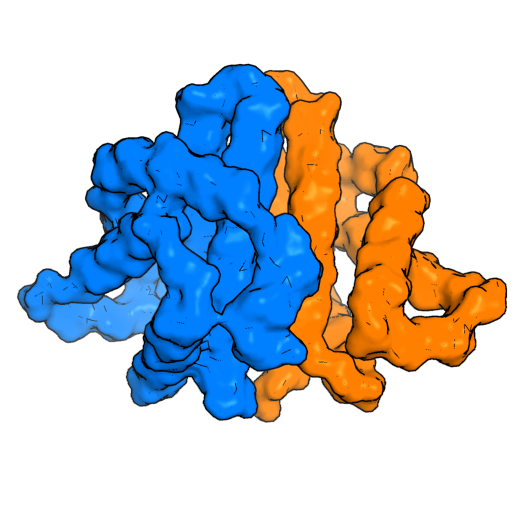432 53.617 22.060 1.00 15.98 29 GLU B C 1
ATOM 1552 O O . GLU B 1 29 ? 22.260 53.243 22.078 1.00 17.87 29 GLU B O 1
ATOM 1558 N N . THR B 1 30 ? 23.892 54.518 21.198 1.00 15.92 30 THR B N 1
ATOM 1559 C CA . THR B 1 30 ? 23.018 55.144 20.195 1.00 16.16 30 THR B CA 1
ATOM 1560 C C . THR B 1 30 ? 22.876 54.317 18.918 1.00 15.27 30 THR B C 1
ATOM 1561 O O . THR B 1 30 ? 22.159 54.722 17.989 1.00 16.26 30 THR B O 1
ATOM 1565 N N . ASN B 1 31 ? 23.543 53.152 18.878 1.00 13.23 31 ASN B N 1
ATOM 1566 C CA . ASN B 1 31 ? 23.411 52.249 17.733 1.00 13.61 31 ASN B CA 1
ATOM 1567 C C . ASN B 1 31 ? 22.973 50.844 18.109 1.00 12.50 31 ASN B C 1
ATOM 1568 O O . ASN B 1 31 ? 22.886 49.980 17.231 1.00 12.66 31 ASN B O 1
ATOM 1573 N N . LYS B 1 32 ? 22.680 50.626 19.392 1.00 12.58 32 LYS B N 1
ATOM 1574 C CA . LYS B 1 32 ? 22.470 49.264 19.899 1.00 12.71 32 LYS B CA 1
ATOM 1575 C C . LYS B 1 32 ? 21.180 48.612 19.375 1.00 12.99 32 LYS B C 1
ATOM 1576 O O . LYS B 1 32 ? 21.181 47.391 19.129 1.00 13.72 32 LYS B O 1
ATOM 1582 N N . GLU B 1 33 ? 20.100 49.383 19.180 1.00 13.30 33 GLU B N 1
ATOM 1583 C CA . GLU B 1 33 ? 18.829 48.780 18.703 1.00 14.26 33 GLU B CA 1
ATOM 1584 C C . GLU B 1 33 ? 18.968 48.431 17.228 1.00 14.94 33 GLU B C 1
ATOM 1585 O O . GLU B 1 33 ? 18.491 47.375 16.795 1.00 15.88 33 GLU B O 1
ATOM 1591 N N . ARG B 1 34 ? 19.669 49.267 16.456 1.00 14.18 34 ARG B N 1
ATOM 1592 C CA . ARG B 1 34 ? 19.937 48.954 15.051 1.00 14.65 34 ARG B CA 1
ATOM 1593 C C . ARG B 1 34 ? 20.801 47.701 14.919 1.00 13.99 34 ARG B C 1
ATOM 1594 O O . ARG B 1 34 ? 20.515 46.829 14.097 1.00 14.44 34 ARG B O 1
ATOM 1602 N N . LEU B 1 35 ? 21.802 47.582 15.780 1.00 12.93 35 LEU B N 1
ATOM 1603 C CA . LEU B 1 35 ? 22.635 46.372 15.817 1.00 12.68 35 LEU B CA 1
ATOM 1604 C C . LEU B 1 35 ? 21.762 45.159 16.165 1.00 12.76 35 LEU B C 1
ATOM 1605 O O . LEU B 1 35 ? 21.848 44.120 15.502 1.00 13.03 35 LEU B O 1
ATOM 1610 N N . ALA B 1 36 ? 20.919 45.287 17.185 1.00 12.50 36 ALA B N 1
ATOM 1611 C CA . ALA B 1 36 ? 20.162 44.149 17.697 1.00 13.28 36 ALA B CA 1
ATOM 1612 C C . ALA B 1 36 ? 19.222 43.644 16.585 1.00 13.36 36 ALA B C 1
ATOM 1613 O O . ALA B 1 36 ? 19.084 42.441 16.406 1.00 14.48 36 ALA B O 1
ATOM 1615 N N . ASP B 1 37 ? 18.581 44.566 15.858 1.00 13.35 37 ASP B N 1
ATOM 1616 C CA . ASP B 1 37 ? 17.640 44.193 14.792 1.00 15.88 37 ASP B CA 1
ATOM 1617 C C . ASP B 1 37 ? 18.382 43.517 13.647 1.00 15.93 37 ASP B C 1
ATOM 1618 O O . ASP B 1 37 ? 17.912 42.483 13.130 1.00 15.72 37 ASP B O 1
ATOM 1623 N N . GLN B 1 38 ? 19.529 44.077 13.232 1.00 14.82 38 GLN B N 1
ATOM 1624 C CA . GLN B 1 38 ? 20.268 43.518 12.100 1.00 15.66 38 GLN B CA 1
ATOM 1625 C C . GLN B 1 38 ? 20.849 42.152 12.448 1.00 14.52 38 GLN B C 1
ATOM 1626 O O . GLN B 1 38 ? 20.863 41.253 11.593 1.00 15.36 38 GLN B O 1
ATOM 1632 N N . PHE B 1 39 ? 21.358 42.014 13.670 1.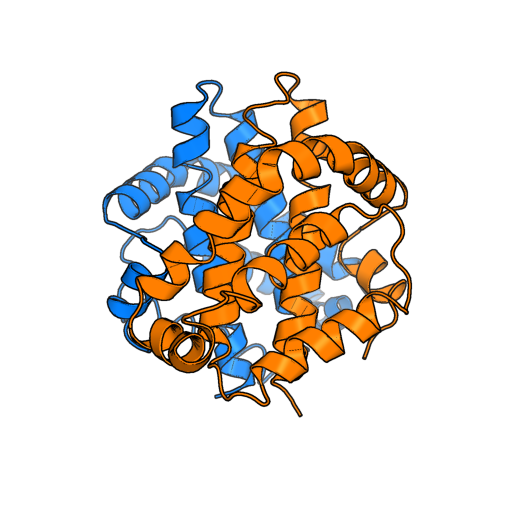00 13.50 39 PHE B N 1
ATOM 1633 C CA A PHE B 1 39 ? 21.912 40.740 14.127 0.50 12.81 39 PHE B CA 1
ATOM 1634 C CA B PHE B 1 39 ? 21.920 40.741 14.158 0.50 13.28 39 PHE B CA 1
ATOM 1635 C C . PHE B 1 39 ? 20.826 39.656 14.154 1.00 12.34 39 PHE B C 1
ATOM 1636 O O . PHE B 1 39 ? 20.984 38.556 13.573 1.00 12.63 39 PHE B O 1
ATOM 1651 N N . TYR B 1 40 ? 19.678 39.957 14.773 1.00 12.97 40 TYR B N 1
ATOM 1652 C CA . TYR B 1 40 ? 18.632 38.961 14.923 1.00 14.36 40 TYR B CA 1
ATOM 1653 C C . TYR B 1 40 ? 18.038 38.611 13.572 1.00 14.08 40 TYR B C 1
ATOM 1654 O O . TYR B 1 40 ? 17.808 37.458 13.285 1.00 14.82 40 TYR B O 1
ATOM 1663 N N . ASP B 1 41 ? 17.839 39.600 12.719 1.00 15.61 41 ASP B N 1
ATOM 1664 C CA . ASP B 1 41 ? 17.311 39.325 11.366 1.00 15.60 41 ASP B CA 1
ATOM 1665 C C . ASP B 1 41 ? 18.259 38.477 10.523 1.00 15.66 41 ASP B C 1
ATOM 1666 O O . ASP B 1 41 ? 17.807 37.624 9.713 1.00 16.31 41 ASP B O 1
ATOM 1671 N N . TYR B 1 42 ? 19.566 38.668 10.711 1.00 14.59 42 TYR B N 1
ATOM 1672 C CA . TYR B 1 42 ? 20.557 37.855 9.956 1.00 13.87 42 TYR B CA 1
ATOM 1673 C C . TYR B 1 42 ? 20.400 36.390 10.405 1.00 14.98 42 TYR B C 1
ATOM 1674 O O . TYR B 1 42 ? 20.371 35.480 9.574 1.00 15.98 42 TYR B O 1
ATOM 1683 N N . LEU B 1 43 ? 20.253 36.143 11.714 1.00 13.81 43 LEU B N 1
ATOM 1684 C CA . LEU B 1 43 ? 20.069 34.769 12.184 1.00 15.13 43 LEU B CA 1
ATOM 1685 C C . LEU B 1 43 ? 18.739 34.157 11.725 1.00 15.42 43 LEU B C 1
ATOM 1686 O O . LEU B 1 43 ? 18.669 32.969 11.432 1.00 15.43 43 LEU B O 1
ATOM 1691 N N . LEU B 1 44 ? 17.668 34.956 11.679 1.00 15.16 44 LEU B N 1
ATOM 1692 C CA . LEU B 1 44 ? 16.399 34.469 11.129 1.00 16.23 44 LEU B CA 1
ATOM 1693 C C . LEU B 1 44 ? 16.497 34.087 9.643 1.00 17.26 44 LEU B C 1
ATOM 1694 O O . LEU B 1 44 ? 15.690 33.263 9.161 1.00 19.29 44 LEU B O 1
ATOM 1699 N N . GLY B 1 45 ? 17.469 34.667 8.938 1.00 17.00 45 GLY B N 1
ATOM 1700 C CA . GLY B 1 45 ? 17.651 34.495 7.502 1.00 18.20 45 GLY B CA 1
ATOM 1701 C C . GLY B 1 45 ? 18.479 33.313 7.038 1.00 18.87 45 GLY B C 1
ATOM 1702 O O . GLY B 1 45 ? 18.604 33.070 5.825 1.00 20.89 45 GLY B O 1
ATOM 1703 N N . ILE B 1 46 ? 19.045 32.568 7.988 1.00 17.57 46 ILE B N 1
ATOM 1704 C CA . ILE B 1 46 ? 19.668 31.285 7.720 1.00 17.19 46 ILE B CA 1
ATOM 1705 C C . ILE B 1 46 ? 18.872 30.183 8.431 1.00 17.34 46 ILE B C 1
ATOM 1706 O O . ILE B 1 46 ? 18.718 30.218 9.655 1.00 16.72 46 ILE B O 1
ATOM 1711 N N . PRO B 1 47 ? 18.330 29.191 7.673 1.00 18.47 47 PRO B N 1
ATOM 1712 C CA . PRO B 1 47 ? 17.448 28.203 8.321 1.00 17.79 47 PRO B CA 1
ATOM 1713 C C . PRO B 1 47 ? 18.073 27.493 9.512 1.00 16.56 47 PRO B C 1
ATOM 1714 O O . PRO B 1 47 ? 17.407 27.347 10.539 1.00 16.62 47 PRO B O 1
ATOM 1718 N N . GLU B 1 48 ? 19.371 27.163 9.428 1.00 15.44 48 GLU B N 1
ATOM 1719 C CA . GLU B 1 48 ? 20.058 26.448 10.521 1.00 14.81 48 GLU B CA 1
ATOM 1720 C C . GLU B 1 48 ? 20.089 27.249 11.828 1.00 14.69 48 GLU B C 1
ATOM 1721 O O . GLU B 1 48 ? 19.979 26.668 12.916 1.00 16.13 48 GLU B O 1
ATOM 1727 N N . THR B 1 49 ? 20.256 28.568 11.742 1.00 13.87 49 THR B N 1
ATOM 1728 C CA . THR B 1 49 ? 20.275 29.377 12.972 1.00 13.97 49 THR B CA 1
ATOM 1729 C C . THR B 1 49 ? 18.844 29.732 13.387 1.00 13.91 49 THR B C 1
ATOM 1730 O O . THR B 1 49 ? 18.543 29.814 14.584 1.00 13.65 49 THR B O 1
ATOM 1734 N N . ALA B 1 50 ? 17.953 29.919 12.414 1.00 14.32 50 ALA B N 1
ATOM 1735 C CA . ALA B 1 50 ? 16.578 30.233 12.768 1.00 15.19 50 ALA B CA 1
ATOM 1736 C C . ALA B 1 50 ? 15.959 29.121 13.643 1.00 15.60 50 ALA B C 1
ATOM 1737 O O . ALA B 1 50 ? 15.136 29.408 14.501 1.00 17.61 50 ALA B O 1
ATOM 1739 N N . GLU B 1 51 ? 16.394 27.863 13.477 1.00 15.91 51 GLU B N 1
ATOM 1740 C CA . GLU B 1 51 ? 15.904 26.751 14.340 1.00 17.54 51 GLU B CA 1
ATOM 1741 C C . GLU B 1 51 ? 16.064 27.056 15.832 1.00 17.60 51 GLU B C 1
ATOM 1742 O O . GLU B 1 51 ? 15.222 26.677 16.645 1.00 17.89 51 GLU B O 1
ATOM 1748 N N . PHE B 1 52 ? 17.170 27.734 16.198 1.00 15.69 52 PHE B N 1
ATOM 1749 C CA . PHE B 1 52 ? 17.465 28.055 17.605 1.00 16.16 52 PHE B CA 1
ATOM 1750 C C . PHE B 1 52 ? 16.666 29.207 18.156 1.00 16.71 52 PHE B C 1
ATOM 1751 O O . PHE B 1 52 ? 16.743 29.473 19.365 1.00 17.90 52 PHE B O 1
ATOM 1759 N N . LEU B 1 53 ? 15.869 29.877 17.299 1.00 17.22 53 LEU B N 1
ATOM 1760 C CA . LEU B 1 53 ? 15.107 31.051 17.713 1.00 18.24 53 LEU B CA 1
ATOM 1761 C C . LEU B 1 53 ? 13.624 30.680 17.817 1.00 18.82 53 LEU B C 1
ATOM 1762 O O . LEU B 1 53 ? 12.789 31.533 18.132 1.00 20.10 53 LEU B O 1
ATOM 1767 N N . LYS B 1 54 ? 13.304 29.401 17.579 1.00 19.77 54 LYS B N 1
ATOM 1768 C CA . LYS B 1 54 ? 11.891 28.978 17.627 1.00 21.57 54 LYS B CA 1
ATOM 1769 C C . LYS B 1 54 ? 11.273 29.282 18.982 1.00 23.20 54 LYS B C 1
ATOM 1770 O O . LYS B 1 54 ? 10.193 29.876 19.053 1.00 24.10 54 LYS B O 1
ATOM 1776 N N . GLU B 1 55 ? 11.953 28.925 20.062 1.00 23.43 55 GLU B N 1
ATOM 1777 C CA . GLU B 1 55 ? 11.355 29.088 21.380 1.00 24.22 55 GLU B CA 1
ATOM 1778 C C . GLU B 1 55 ? 11.289 30.552 21.777 1.00 23.79 55 GLU B C 1
ATOM 1779 O O . GLU B 1 55 ? 10.458 30.936 22.604 1.00 24.32 55 GLU B O 1
ATOM 1785 N N . ASP B 1 56 ? 12.098 31.379 21.118 1.00 23.83 56 ASP B N 1
ATOM 1786 C CA . ASP B 1 56 ? 12.245 32.790 21.464 1.00 23.33 56 ASP B CA 1
ATOM 1787 C C . ASP B 1 56 ? 11.196 33.708 20.827 1.00 25.04 56 ASP B C 1
ATOM 1788 O O . ASP B 1 56 ? 11.210 34.932 21.031 1.00 24.46 56 ASP B O 1
ATOM 1793 N N . LEU B 1 57 ? 10.327 33.115 20.027 1.00 26.73 57 LEU B N 1
ATOM 1794 C CA . LEU B 1 57 ? 9.507 33.850 19.064 1.00 29.45 57 LEU B CA 1
ATOM 1795 C C . LEU B 1 57 ? 8.715 35.070 19.623 1.00 30.54 57 LEU B C 1
ATOM 1796 O O . LEU B 1 57 ? 8.833 36.209 19.106 1.00 31.46 57 LEU B O 1
ATOM 1801 N N . VAL B 1 58 ? 7.952 34.834 20.689 1.00 29.86 58 VAL B N 1
ATOM 1802 C CA . VAL B 1 58 ? 7.008 35.829 21.237 1.00 31.12 58 VAL B CA 1
ATOM 1803 C C . VAL B 1 58 ? 7.658 37.056 21.884 1.00 31.72 58 VAL B C 1
ATOM 1804 O O . VAL B 1 58 ? 7.280 38.204 21.565 1.00 32.67 58 VAL B O 1
ATOM 1808 N N . LEU B 1 59 ? 8.602 36.821 22.799 1.00 31.32 59 LEU B N 1
ATOM 1809 C CA . LEU B 1 59 ? 9.166 37.904 23.622 1.00 32.13 59 LEU B CA 1
ATOM 1810 C C . LEU B 1 59 ? 10.529 38.378 23.171 1.00 31.33 59 LEU B C 1
ATOM 1811 O O . LEU B 1 59 ? 10.983 39.446 23.599 1.00 32.04 59 LEU B O 1
ATOM 1816 N N . GLN B 1 60 ? 11.201 37.590 22.336 1.00 30.29 60 GLN B N 1
ATOM 1817 C CA . GLN B 1 60 ? 12.513 37.982 21.751 1.00 29.80 60 GLN B CA 1
ATOM 1818 C C . GLN B 1 60 ? 13.540 38.363 22.837 1.00 28.03 60 GLN B C 1
ATOM 1819 O O . GLN B 1 60 ? 14.291 39.363 22.722 1.00 28.49 60 GLN B O 1
ATOM 1825 N N . LYS B 1 61 ? 13.556 37.557 23.909 1.00 25.25 61 LYS B N 1
ATOM 1826 C CA . LYS B 1 61 ? 14.492 37.766 24.993 1.00 23.65 61 LYS B CA 1
ATOM 1827 C C . LYS B 1 61 ? 15.881 37.679 24.408 1.00 21.21 61 LYS B C 1
ATOM 1828 O O . LYS B 1 61 ? 16.780 38.438 24.801 1.00 19.91 61 LYS B O 1
ATOM 1834 N N . LEU B 1 62 ? 16.076 36.770 23.453 1.00 18.24 62 LEU B N 1
ATOM 1835 C CA . LEU B 1 62 ? 17.459 36.602 22.939 1.00 16.16 62 LEU B CA 1
ATOM 1836 C C . LEU B 1 62 ? 17.951 37.806 22.136 1.00 15.88 62 LEU B C 1
ATOM 1837 O O . LEU B 1 62 ? 19.159 38.075 22.103 1.00 15.03 62 LEU B O 1
ATOM 1846 N N . LYS B 1 63 ? 17.038 38.552 21.530 1.00 15.34 63 LYS B N 1
ATOM 1847 C CA . LYS B 1 63 ? 17.442 39.774 20.831 1.00 14.56 63 LYS B CA 1
ATOM 1848 C C . LYS B 1 63 ? 18.100 40.744 21.840 1.00 14.62 63 LYS B C 1
ATOM 1849 O O . LYS B 1 63 ? 19.128 41.346 21.562 1.00 14.62 63 LYS B O 1
ATOM 1855 N N . GLN B 1 64 ? 17.492 40.876 23.015 1.00 14.44 64 GLN B N 1
ATOM 1856 C CA . GLN B 1 64 ? 18.058 41.686 24.093 1.00 14.25 64 GLN B CA 1
ATOM 1857 C C . GLN B 1 64 ? 19.381 41.157 24.661 1.00 13.39 64 GLN B C 1
ATOM 1858 O O . GLN B 1 64 ? 20.316 41.923 24.934 1.00 13.46 64 GLN B O 1
ATOM 1864 N N . THR B 1 65 ? 19.440 39.841 24.823 1.00 12.74 65 THR B N 1
ATOM 1865 C CA . THR B 1 65 ? 20.635 39.215 25.345 1.00 12.67 65 THR B CA 1
ATOM 1866 C C . THR B 1 65 ? 21.824 39.542 24.448 1.00 12.72 65 THR B C 1
ATOM 1867 O O . THR B 1 65 ? 22.879 39.893 24.943 1.00 12.12 65 THR B O 1
ATOM 1871 N N . HIS B 1 66 ? 21.651 39.429 23.137 1.00 11.93 66 HIS B N 1
ATOM 1872 C CA A HIS B 1 66 ? 22.736 39.720 22.191 0.50 11.86 66 HIS B CA 1
ATOM 1873 C CA B HIS B 1 66 ? 22.737 39.726 22.215 0.50 11.41 66 HIS B CA 1
ATOM 1874 C C . HIS B 1 66 ? 23.045 41.222 22.136 1.00 11.70 66 HIS B C 1
ATOM 1875 O O . HIS B 1 66 ? 24.206 41.601 22.037 1.00 11.47 66 HIS B O 1
ATOM 1888 N N . GLN B 1 67 ? 22.003 42.063 22.268 1.00 11.53 67 GLN B N 1
ATOM 1889 C CA . GLN B 1 67 ? 22.214 43.519 22.311 1.00 10.44 67 GLN B CA 1
ATOM 1890 C C . GLN B 1 67 ? 23.088 43.893 23.524 1.00 11.30 67 GLN B C 1
ATOM 1891 O O . GLN B 1 67 ? 24.001 44.740 23.436 1.00 10.71 67 GLN B O 1
ATOM 1897 N N . ASP B 1 68 ? 22.746 43.318 24.683 1.00 10.89 68 ASP B N 1
ATOM 1898 C CA . ASP B 1 68 ? 23.482 43.637 25.903 1.00 11.51 68 ASP B CA 1
ATOM 1899 C C . ASP B 1 68 ? 24.960 43.223 25.785 1.00 9.77 68 ASP B C 1
ATOM 1900 O O . ASP B 1 68 ? 25.866 43.924 26.298 1.00 11.09 68 ASP B O 1
ATOM 1905 N N . TRP B 1 69 ? 25.224 42.065 25.151 1.00 9.97 69 TRP B N 1
ATOM 1906 C CA . TRP B 1 69 ? 26.618 41.661 24.935 1.00 9.44 69 TRP B CA 1
ATOM 1907 C C . TRP B 1 69 ? 27.367 42.738 24.107 1.00 9.98 69 TRP B C 1
ATOM 1908 O O . TRP B 1 69 ? 28.503 43.091 24.381 1.00 9.88 69 TRP B O 1
ATOM 1919 N N . PHE B 1 70 ? 26.695 43.247 23.064 1.00 9.59 70 PHE B N 1
ATOM 1920 C CA . PHE B 1 70 ? 27.349 44.232 22.181 1.00 9.27 70 PHE B CA 1
ATOM 1921 C C . PHE B 1 70 ? 27.787 45.470 22.964 1.00 9.41 70 PHE B C 1
ATOM 1922 O O . PHE B 1 70 ? 28.945 45.905 22.866 1.00 10.37 70 PHE B O 1
ATOM 1930 N N . VAL B 1 71 ? 26.892 45.964 23.817 1.00 9.78 71 VAL B N 1
ATOM 1931 C CA . VAL B 1 71 ? 27.249 47.173 24.583 1.00 11.17 71 VAL B CA 1
ATOM 1932 C C . VAL B 1 71 ? 28.387 46.848 25.570 1.00 11.12 71 VAL B C 1
ATOM 1933 O O . VAL B 1 71 ? 29.210 47.707 25.873 1.00 11.94 71 VAL B O 1
ATOM 1937 N N . SER B 1 72 ? 28.423 45.600 26.067 1.00 10.15 72 SER B N 1
ATOM 1938 C CA . SER B 1 72 ? 29.472 45.197 27.052 1.00 10.28 72 SER B CA 1
ATOM 1939 C C . SER B 1 72 ? 30.886 45.207 26.478 1.00 10.10 72 SER B C 1
ATOM 1940 O O . SER B 1 72 ? 31.857 45.212 27.246 1.00 10.23 72 SER B O 1
ATOM 1943 N N . LEU B 1 73 ? 30.987 45.156 25.145 1.00 10.45 73 LEU B N 1
ATOM 1944 C CA . LEU B 1 73 ? 32.318 45.247 24.504 1.00 9.88 73 LEU B CA 1
ATOM 1945 C C . LEU B 1 73 ? 33.029 46.551 24.905 1.00 10.41 73 LEU B C 1
ATOM 1946 O O . LEU B 1 73 ? 34.249 46.614 24.881 1.00 10.61 73 LEU B O 1
ATOM 1951 N N . PHE B 1 74 ? 32.237 47.581 25.255 1.00 9.32 74 PHE B N 1
ATOM 1952 C CA . PHE B 1 74 ? 32.717 48.976 25.417 1.00 10.25 74 PHE B CA 1
ATOM 1953 C C . PHE B 1 74 ? 32.771 49.383 26.899 1.00 10.76 74 PHE B C 1
ATOM 1954 O O . PHE B 1 74 ? 32.767 50.568 27.224 1.00 12.40 74 PHE B O 1
ATOM 1962 N N . ALA B 1 75 ? 32.911 48.402 27.800 1.00 11.61 75 ALA B N 1
ATOM 1963 C CA . ALA B 1 75 ? 32.930 48.692 29.236 1.00 12.25 75 ALA B CA 1
ATOM 1964 C C . ALA B 1 75 ? 34.194 49.434 29.639 1.00 12.73 75 ALA B C 1
ATOM 1965 O O . ALA B 1 75 ? 34.196 50.113 30.675 1.00 15.85 75 ALA B O 1
ATOM 1967 N N . GLY B 1 76 ? 35.289 49.266 28.897 1.00 13.34 76 GLY B N 1
ATOM 1968 C CA . GLY B 1 76 ? 36.520 49.992 29.222 1.00 13.18 76 GLY B CA 1
ATOM 1969 C C . GLY B 1 76 ? 37.421 49.409 30.293 1.00 14.46 76 GLY B C 1
ATOM 1970 O O . GLY B 1 76 ? 38.506 49.967 30.559 1.00 15.72 76 GLY B O 1
ATOM 1971 N N . SER B 1 77 ? 37.033 48.273 30.859 1.00 13.99 77 SER B N 1
ATOM 1972 C CA . SER B 1 77 ? 37.860 47.548 31.843 1.00 15.50 77 SER B CA 1
ATOM 1973 C C . SER B 1 77 ? 37.685 46.055 31.569 1.00 14.09 77 SER B C 1
ATOM 1974 O O . SER B 1 77 ? 36.553 45.616 31.376 1.00 15.74 77 SER B O 1
ATOM 1977 N N . TYR B 1 78 ? 38.780 45.302 31.553 1.00 12.74 78 TYR B N 1
ATOM 1978 C CA . TYR B 1 78 ? 38.734 43.896 31.169 1.00 12.43 78 TYR B CA 1
ATOM 1979 C C . TYR B 1 78 ? 39.793 43.087 31.909 1.00 13.06 78 TYR B C 1
ATOM 1980 O O . TYR B 1 78 ? 40.987 43.217 31.640 1.00 15.43 78 TYR B O 1
ATOM 1989 N N . ASP B 1 79 ? 39.348 42.250 32.841 1.00 11.82 79 ASP B N 1
ATOM 1990 C CA . ASP B 1 79 ? 40.281 41.454 33.679 1.00 12.27 79 ASP B CA 1
ATOM 1991 C C . ASP B 1 79 ? 39.838 39.978 33.635 1.00 12.15 79 ASP B C 1
ATOM 1992 O O . ASP B 1 79 ? 39.120 39.584 32.692 1.00 11.53 79 ASP B O 1
ATOM 1997 N N . ASN B 1 80 ? 40.258 39.152 34.601 1.00 12.31 80 ASN B N 1
ATOM 1998 C CA . ASN B 1 80 ? 39.910 37.728 34.497 1.00 12.35 80 ASN B CA 1
ATOM 1999 C C . ASN B 1 80 ? 38.408 37.464 34.516 1.00 11.90 80 ASN B C 1
ATOM 2000 O O . ASN B 1 80 ? 37.952 36.425 33.998 1.00 13.28 80 ASN B O 1
ATOM 2005 N N . ARG B 1 81 ? 37.632 38.377 35.102 1.00 12.35 81 ARG B N 1
ATOM 2006 C CA A ARG B 1 81 ? 36.174 38.306 35.084 0.40 12.62 81 ARG B CA 1
ATOM 2007 C CA B ARG B 1 81 ? 36.182 38.209 35.084 0.60 12.94 81 ARG B CA 1
ATOM 2008 C C . ARG B 1 81 ? 35.686 38.223 33.644 1.00 11.70 81 ARG B C 1
ATOM 2009 O O . ARG B 1 81 ? 34.762 37.473 33.320 1.00 12.47 81 ARG B O 1
ATOM 2024 N N . TYR B 1 82 ? 36.286 39.038 32.780 1.00 10.90 82 TYR B N 1
ATOM 2025 C CA . TYR B 1 82 ? 35.841 39.116 31.379 1.00 10.85 82 TYR B CA 1
ATOM 2026 C C . TYR B 1 82 ? 36.119 37.810 30.617 1.00 10.94 82 TYR B C 1
ATOM 2027 O O . TYR B 1 82 ? 35.261 37.337 29.851 1.00 10.76 82 TYR B O 1
ATOM 2036 N N . ILE B 1 83 ? 37.288 37.216 30.840 1.00 12.42 83 ILE B N 1
ATOM 2037 C CA . ILE B 1 83 ? 37.604 35.917 30.215 1.00 13.63 83 ILE B CA 1
ATOM 2038 C C . ILE B 1 83 ? 36.647 34.824 30.717 1.00 13.90 83 ILE B C 1
ATOM 2039 O O . ILE B 1 83 ? 36.121 34.022 29.925 1.00 14.44 83 ILE B O 1
ATOM 2044 N N . HIS B 1 84 ? 36.426 34.755 32.028 1.00 14.19 84 HIS B N 1
ATOM 2045 C CA . HIS B 1 84 ? 35.458 33.780 32.571 1.00 14.19 84 HIS B CA 1
ATOM 2046 C C . HIS B 1 84 ? 34.066 33.931 31.980 1.00 14.92 84 HIS B C 1
ATOM 2047 O O . HIS B 1 84 ? 33.414 32.933 31.618 1.00 14.50 84 HIS B O 1
ATOM 2054 N N . ASN B 1 85 ? 33.614 35.167 31.844 1.00 14.13 85 ASN B N 1
ATOM 2055 C CA . ASN B 1 85 ? 32.315 35.394 31.280 1.00 14.14 85 ASN B CA 1
ATOM 2056 C C . ASN B 1 85 ? 32.285 34.942 29.812 1.00 13.41 85 ASN B C 1
ATOM 2057 O O . ASN B 1 85 ? 31.307 34.350 29.343 1.00 13.29 85 ASN B O 1
ATOM 2062 N N . LEU B 1 86 ? 33.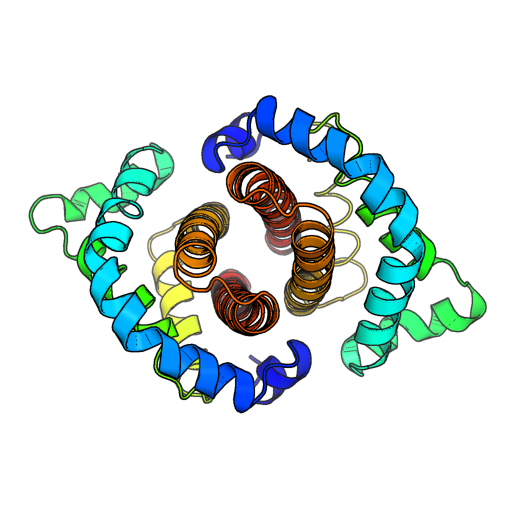356 35.173 29.072 1.00 12.03 86 LEU B N 1
ATOM 2063 C CA . LEU B 1 86 ? 33.375 34.679 27.674 1.00 12.06 86 LEU B CA 1
ATOM 2064 C C . LEU B 1 86 ? 33.335 33.167 27.592 1.00 11.85 86 LEU B C 1
ATOM 2065 O O . LEU B 1 86 ? 32.730 32.594 26.670 1.00 11.56 86 LEU B O 1
ATOM 2070 N N . GLN B 1 87 ? 33.975 32.501 28.544 1.00 12.79 87 GLN B N 1
ATOM 2071 C CA . GLN B 1 87 ? 33.832 31.028 28.589 1.00 12.85 87 GLN B CA 1
ATOM 2072 C C . GLN B 1 87 ? 32.389 30.590 28.822 1.00 12.10 87 GLN B C 1
ATOM 2073 O O . GLN B 1 87 ? 31.907 29.630 28.200 1.00 13.03 87 GLN B O 1
ATOM 2079 N N . LYS B 1 88 ? 31.705 31.273 29.717 1.00 13.04 88 LYS B N 1
ATOM 2080 C CA . LYS B 1 88 ? 30.287 31.025 29.965 1.00 13.48 88 LYS B CA 1
ATOM 2081 C C . LYS B 1 88 ? 29.472 31.275 28.705 1.00 12.63 88 LYS B C 1
ATOM 2082 O O . LYS B 1 88 ? 28.619 30.471 28.351 1.00 13.02 88 LYS B O 1
ATOM 2088 N N . ILE B 1 89 ? 29.823 32.341 27.980 1.00 11.43 89 ILE B N 1
ATOM 2089 C CA . ILE B 1 89 ? 29.063 32.650 26.749 1.00 11.46 89 ILE B CA 1
ATOM 2090 C C . ILE B 1 89 ? 29.289 31.553 25.701 1.00 10.55 89 ILE B C 1
ATOM 2091 O O . ILE B 1 89 ? 28.341 31.062 25.086 1.00 11.96 89 ILE B O 1
ATOM 2096 N N . GLY B 1 90 ? 30.536 31.162 25.489 1.00 10.92 90 GLY B N 1
ATOM 2097 C CA . GLY B 1 90 ? 30.815 30.091 24.537 1.00 11.19 90 GLY B CA 1
ATOM 2098 C C . GLY B 1 90 ? 30.078 28.822 24.935 1.00 11.28 90 GLY B C 1
ATOM 2099 O O . GLY B 1 90 ? 29.401 28.176 24.081 1.00 11.35 90 GLY B O 1
ATOM 2100 N N . HIS B 1 91 ? 30.194 28.457 26.217 1.00 11.59 91 HIS B N 1
ATOM 2101 C CA . HIS B 1 91 ? 29.540 27.250 26.707 1.00 11.63 91 HIS B CA 1
ATOM 2102 C C . HIS B 1 91 ? 28.023 27.247 26.502 1.00 11.83 91 HIS B C 1
ATOM 2103 O O . HIS B 1 91 ? 27.445 26.179 26.290 1.00 12.97 91 HIS B O 1
ATOM 2110 N N . ALA B 1 92 ? 27.373 28.417 26.576 1.00 10.90 92 ALA B N 1
ATOM 2111 C CA . ALA B 1 92 ? 25.925 28.475 26.366 1.00 11.07 92 ALA B CA 1
ATOM 2112 C C . ALA B 1 92 ? 25.555 28.013 24.942 1.00 10.61 92 ALA B C 1
ATOM 2113 O O . ALA B 1 92 ? 24.513 27.387 24.732 1.00 12.74 92 ALA B O 1
ATOM 2115 N N . HIS B 1 93 ? 26.399 28.332 23.959 1.00 10.96 93 HIS B N 1
ATOM 2116 C CA . HIS B 1 93 ? 26.142 27.910 22.569 1.00 9.91 93 HIS B CA 1
ATOM 2117 C C . HIS B 1 93 ? 26.467 26.438 22.378 1.00 10.07 93 HIS B C 1
ATOM 2118 O O . HIS B 1 93 ? 25.766 25.747 21.637 1.00 11.64 93 HIS B O 1
ATOM 2125 N N . VAL B 1 94 ? 27.514 25.958 23.049 1.00 9.13 94 VAL B N 1
ATOM 2126 C CA . VAL B 1 94 ? 27.817 24.532 23.025 1.00 10.24 94 VAL B CA 1
ATOM 2127 C C . VAL B 1 94 ? 26.633 23.750 23.551 1.00 11.20 94 VAL B C 1
ATOM 2128 O O . VAL B 1 94 ? 26.181 22.766 22.934 1.00 12.28 94 VAL B O 1
ATOM 2132 N N . ARG B 1 95 ? 26.144 24.134 24.720 1.00 13.41 95 ARG B N 1
ATOM 2133 C CA A ARG B 1 95 ? 25.086 23.330 25.328 0.50 14.61 95 ARG B CA 1
ATOM 2134 C CA B ARG B 1 95 ? 25.071 23.391 25.370 0.50 14.43 95 ARG B CA 1
ATOM 2135 C C . ARG B 1 95 ? 23.758 23.307 24.577 1.00 13.98 95 ARG B C 1
ATOM 2136 O O . ARG B 1 95 ? 23.094 22.280 24.601 1.00 14.30 95 ARG B O 1
ATOM 2151 N N . VAL B 1 96 ? 23.372 24.391 23.898 1.00 13.61 96 VAL B N 1
ATOM 2152 C CA . VAL B 1 96 ? 22.155 24.338 23.060 1.00 14.27 96 VAL B CA 1
ATOM 2153 C C . VAL B 1 96 ? 22.349 23.572 21.743 1.00 13.01 96 VAL B C 1
ATOM 2154 O O . VAL B 1 96 ? 21.374 23.267 21.040 1.00 13.83 96 VAL B O 1
ATOM 2158 N N . GLY B 1 97 ? 23.613 23.339 21.370 1.00 11.88 97 GLY B N 1
ATOM 2159 C CA . GLY B 1 97 ? 23.908 22.542 20.190 1.00 12.34 97 GLY B CA 1
ATOM 2160 C C . GLY B 1 97 ? 24.246 23.291 18.912 1.00 11.88 97 GLY B C 1
ATOM 2161 O O . GLY B 1 97 ? 24.254 22.700 17.820 1.00 12.79 97 GLY B O 1
ATOM 2162 N N . LEU B 1 98 ? 24.559 24.576 19.043 1.00 11.70 98 LEU B N 1
ATOM 2163 C CA . LEU B 1 98 ? 24.880 25.389 17.851 1.00 11.87 98 LEU B CA 1
ATOM 2164 C C . LEU B 1 98 ? 26.282 25.038 17.301 1.00 11.72 98 LEU B C 1
ATOM 2165 O O . LEU B 1 98 ? 27.232 25.052 18.044 1.00 12.37 98 LEU B O 1
ATOM 2170 N N . ASN B 1 99 ? 26.381 24.706 16.013 1.00 11.80 99 ASN B N 1
ATOM 2171 C CA . ASN B 1 99 ? 27.695 24.489 15.383 1.00 12.02 99 ASN B CA 1
ATOM 2172 C C . ASN B 1 99 ? 28.522 25.780 15.432 1.00 12.17 99 ASN B C 1
ATOM 2173 O O . ASN B 1 99 ? 27.990 26.865 15.153 1.00 11.33 99 ASN B O 1
ATOM 2178 N N . ALA B 1 100 ? 29.791 25.659 15.828 1.00 11.80 100 ALA B N 1
ATOM 2179 C CA . ALA B 1 100 ? 30.649 26.839 16.068 1.00 11.56 100 ALA B CA 1
ATOM 2180 C C . ALA B 1 100 ? 30.801 27.673 14.807 1.00 10.17 100 ALA B C 1
ATOM 2181 O O . ALA B 1 100 ? 31.036 28.877 14.903 1.00 11.47 100 ALA B O 1
ATOM 2183 N N . HIS B 1 101 ? 30.672 27.064 13.610 1.00 10.02 101 HIS B N 1
ATOM 2184 C CA . HIS B 1 101 ? 30.710 27.835 12.337 1.00 9.85 101 HIS B CA 1
ATOM 2185 C C . HIS B 1 101 ? 29.808 29.070 12.444 1.00 10.00 101 HIS B C 1
ATOM 2186 O O . HIS B 1 101 ? 30.194 30.175 11.980 1.00 10.40 101 HIS B O 1
ATOM 2193 N N . TYR B 1 102 ? 28.622 28.913 13.048 1.00 9.86 102 TYR B N 1
ATOM 2194 C CA . TYR B 1 102 ? 27.693 30.054 13.106 1.00 9.86 102 TYR B CA 1
ATOM 2195 C C . TYR B 1 102 ? 28.122 31.172 14.064 1.00 9.39 102 TYR B C 1
ATOM 2196 O O . TYR B 1 102 ? 27.757 32.349 13.840 1.00 10.75 102 TYR B O 1
ATOM 2205 N N . VAL B 1 103 ? 28.926 30.837 15.074 1.00 10.07 103 VAL B N 1
ATOM 2206 C CA . VAL B 1 103 ? 29.543 31.892 15.906 1.00 9.42 103 VAL B CA 1
ATOM 2207 C C . VAL B 1 103 ? 30.542 32.709 15.040 1.00 9.24 103 VAL B C 1
ATOM 2208 O O . VAL B 1 103 ? 30.557 33.946 15.130 1.00 10.64 103 VAL B O 1
ATOM 2212 N N . ASN B 1 104 ? 31.356 32.053 14.212 1.00 9.24 104 ASN B N 1
ATOM 2213 C CA . ASN B 1 104 ? 32.221 32.814 13.311 1.00 9.43 104 ASN B CA 1
ATOM 2214 C C . ASN B 1 104 ? 31.390 33.691 12.359 1.00 9.19 104 ASN B C 1
ATOM 2215 O O . ASN B 1 104 ? 31.727 34.848 12.109 1.00 10.40 104 ASN B O 1
ATOM 2220 N N . VAL B 1 105 ? 30.309 33.131 11.797 1.00 8.28 105 VAL B N 1
ATOM 2221 C CA . VAL B 1 105 ? 29.433 33.921 10.894 1.00 9.78 105 VAL B CA 1
ATOM 2222 C C . VAL B 1 105 ? 28.912 35.162 11.618 1.00 9.99 105 VAL B C 1
ATOM 2223 O O . VAL B 1 105 ? 28.999 36.300 11.109 1.00 11.40 105 VAL B O 1
ATOM 2227 N N . ALA B 1 106 ? 28.341 34.958 12.792 1.00 9.00 106 ALA B N 1
ATOM 2228 C CA . ALA B 1 106 ? 27.745 36.081 13.546 1.00 9.63 106 ALA B CA 1
ATOM 2229 C C . ALA B 1 106 ? 28.819 37.116 13.907 1.00 9.40 106 ALA B C 1
ATOM 2230 O O . ALA B 1 106 ? 28.548 38.351 13.870 1.00 10.17 106 ALA B O 1
ATOM 2232 N N . MET B 1 107 ? 30.044 36.673 14.235 1.00 9.29 107 MET B N 1
ATOM 2233 C CA . MET B 1 107 ? 31.050 37.674 14.596 1.00 9.71 107 MET B CA 1
ATOM 2234 C C . MET B 1 107 ? 31.398 38.532 13.347 1.00 8.96 107 MET B C 1
ATOM 2235 O O . MET B 1 107 ? 31.653 39.736 13.478 1.00 9.62 107 MET B O 1
ATOM 2240 N N . ASN B 1 108 ? 31.361 37.939 12.138 1.00 9.08 108 ASN B N 1
ATOM 2241 C CA . ASN B 1 108 ? 31.597 38.751 10.937 1.00 9.48 108 ASN B CA 1
ATOM 2242 C C . ASN B 1 108 ? 30.497 39.831 10.808 1.00 10.24 108 ASN B C 1
ATOM 2243 O O . ASN B 1 108 ? 30.798 40.986 10.450 1.00 10.28 108 ASN B O 1
ATOM 2248 N N . VAL B 1 109 ? 29.245 39.477 11.098 1.00 10.40 109 VAL B N 1
ATOM 2249 C CA . VAL B 1 109 ? 28.132 40.464 11.055 1.00 10.38 109 VAL B CA 1
ATOM 2250 C C . VAL B 1 109 ? 28.404 41.631 12.007 1.00 9.79 109 VAL B C 1
ATOM 2251 O O . VAL B 1 109 ? 28.307 42.841 11.623 1.00 10.45 109 VAL B O 1
ATOM 2255 N N . VAL B 1 110 ? 28.790 41.304 13.237 1.00 9.89 110 VAL B N 1
ATOM 2256 C CA . VAL B 1 110 ? 29.046 42.362 14.225 1.00 9.24 110 VAL B CA 1
ATOM 2257 C C . VAL B 1 110 ? 30.267 43.200 13.831 1.00 8.56 110 VAL B C 1
ATOM 2258 O O . VAL B 1 110 ? 30.283 44.441 14.006 1.00 9.85 110 VAL B O 1
ATOM 2262 N N . ARG B 1 111 ? 31.308 42.530 13.321 1.00 9.56 111 ARG B N 1
ATOM 2263 C CA . ARG B 1 111 ? 32.516 43.214 12.898 1.00 9.45 111 ARG B CA 1
ATOM 2264 C C . ARG B 1 111 ? 32.221 44.229 11.806 1.00 9.57 111 ARG B C 1
ATOM 2265 O O . ARG B 1 111 ? 32.665 45.390 11.877 1.00 10.85 111 ARG B O 1
ATOM 2273 N N . GLN B 1 112 ? 31.473 43.809 10.782 1.00 9.38 112 GLN B N 1
ATOM 2274 C CA . GLN B 1 112 ? 31.182 44.734 9.673 1.00 9.82 112 GLN B CA 1
ATOM 2275 C C . GLN B 1 112 ? 30.366 45.937 10.182 1.00 9.57 112 GLN B C 1
ATOM 2276 O O . GLN B 1 112 ? 30.593 47.090 9.801 1.00 11.33 112 GLN B O 1
ATOM 2282 N N . PHE B 1 113 ? 29.379 45.652 11.026 1.00 9.31 113 PHE B N 1
ATOM 2283 C CA . PHE B 1 113 ? 28.541 46.724 11.577 1.00 10.39 113 PHE B CA 1
ATOM 2284 C C . PHE B 1 113 ? 29.349 47.739 12.376 1.00 10.32 113 PHE B C 1
ATOM 2285 O O . PHE B 1 113 ? 29.177 48.989 12.230 1.00 11.48 113 PHE B O 1
ATOM 2293 N N . THR B 1 114 ? 30.257 47.223 13.221 1.00 10.15 114 THR B N 1
ATOM 2294 C CA . THR B 1 114 ? 30.992 48.082 14.135 1.00 10.68 114 THR B CA 1
ATOM 2295 C C . THR B 1 114 ? 32.033 48.880 13.368 1.00 9.55 114 THR B C 1
ATOM 2296 O O . THR B 1 114 ? 32.243 50.077 13.664 1.00 9.79 114 THR B O 1
ATOM 2300 N N . LEU B 1 115 ? 32.723 48.242 12.411 1.00 10.25 115 LEU B N 1
ATOM 2301 C CA . LEU B 1 115 ? 33.697 49.006 11.625 1.00 10.89 115 LEU B CA 1
ATOM 2302 C C . LEU B 1 115 ? 33.023 50.099 10.768 1.00 11.12 115 LEU B C 1
ATOM 2303 O O . LEU B 1 115 ? 33.644 51.143 10.470 1.00 12.04 115 LEU B O 1
ATOM 2308 N N . SER B 1 116 ? 31.765 49.874 10.374 1.00 11.20 116 SER B N 1
ATOM 2309 C CA . SER B 1 116 ? 31.010 50.962 9.691 1.00 11.74 116 SER B CA 1
ATOM 2310 C C . SER B 1 116 ? 30.684 52.117 10.639 1.00 12.37 116 SER B C 1
ATOM 2311 O O . SER B 1 116 ? 30.723 53.275 10.220 1.00 14.57 116 SER B O 1
ATOM 2314 N N . ILE B 1 117 ? 30.355 51.821 11.898 1.00 12.01 117 ILE B N 1
ATOM 2315 C CA . ILE B 1 117 ? 30.198 52.910 12.895 1.00 11.83 117 ILE B CA 1
ATOM 2316 C C . ILE B 1 117 ? 31.502 53.721 12.948 1.00 12.54 117 ILE B C 1
ATOM 2317 O O . ILE B 1 117 ? 31.474 54.959 12.938 1.00 13.50 117 ILE B O 1
ATOM 2322 N N . ILE B 1 118 ? 32.662 53.058 12.986 1.00 11.94 118 ILE B N 1
ATOM 2323 C CA A ILE B 1 118 ? 33.943 53.756 13.063 0.50 12.08 118 ILE B CA 1
ATOM 2324 C CA B ILE B 1 118 ? 33.900 53.817 13.077 0.50 12.30 118 ILE B CA 1
ATOM 2325 C C . ILE B 1 118 ? 34.162 54.633 11.810 1.00 13.33 118 ILE B C 1
ATOM 2326 O O . ILE B 1 118 ? 34.486 55.818 11.916 1.00 14.98 118 ILE B O 1
ATOM 2335 N N . GLN B 1 119 ? 33.990 54.037 10.621 1.00 14.14 119 GLN B N 1
ATOM 2336 C CA . GLN B 1 119 ? 34.197 54.816 9.397 1.00 16.72 119 GLN B CA 1
ATOM 2337 C C . GLN B 1 119 ? 33.251 56.007 9.309 1.00 17.77 119 GLN B C 1
ATOM 2338 O O . GLN B 1 119 ? 33.646 57.095 8.839 1.00 19.40 119 GLN B O 1
ATOM 2344 N N . ASP B 1 120 ? 32.015 55.794 9.730 1.00 17.65 120 ASP B N 1
ATOM 2345 C CA . ASP B 1 120 ? 30.912 56.768 9.561 1.00 18.85 120 ASP B CA 1
ATOM 2346 C C . ASP B 1 120 ? 30.961 57.927 10.563 1.00 19.73 120 ASP B C 1
ATOM 2347 O O . ASP B 1 120 ? 30.337 58.984 10.329 1.00 22.14 120 ASP B O 1
ATOM 2352 N N . ASN B 1 121 ? 31.713 57.746 11.645 1.00 18.86 121 ASN B N 1
ATOM 2353 C CA . ASN B 1 121 ? 31.745 58.737 12.729 1.00 19.90 121 ASN B CA 1
ATOM 2354 C C . ASN B 1 121 ? 33.120 59.368 12.972 1.00 19.45 121 ASN B C 1
ATOM 2355 O O . ASN B 1 121 ? 33.200 60.331 13.760 1.00 23.68 121 ASN B O 1
ATOM 2360 N N . PHE B 1 122 ? 34.192 58.860 12.367 1.00 21.42 122 PHE B N 1
ATOM 2361 C CA . PHE B 1 122 ? 35.560 59.368 12.608 1.00 22.86 122 PHE B CA 1
ATOM 2362 C C . PHE B 1 122 ? 36.293 59.728 11.300 1.00 24.59 122 PHE B C 1
ATOM 2363 O O . PHE B 1 122 ? 37.032 58.891 10.746 1.00 24.55 122 PHE B O 1
ATOM 2371 N N . PRO B 1 123 ? 36.138 61.007 10.841 1.00 27.31 123 PRO B N 1
ATOM 2372 C CA . PRO B 1 123 ? 36.845 61.528 9.659 1.00 27.89 123 PRO B CA 1
ATOM 2373 C C . PRO B 1 123 ? 38.371 61.480 9.766 1.00 27.59 123 PRO B C 1
ATOM 2374 O O . PRO B 1 123 ? 39.039 61.240 8.747 1.00 28.64 123 PRO B O 1
ATOM 2378 N N . ASP B 1 124 ? 38.924 61.690 10.964 1.00 25.22 124 ASP B N 1
ATOM 2379 C CA . ASP B 1 124 ? 40.384 61.706 11.120 1.00 25.76 124 ASP B CA 1
ATOM 2380 C C . ASP B 1 124 ? 41.008 60.319 10.915 1.00 25.85 124 ASP B C 1
ATOM 2381 O O . ASP B 1 124 ? 40.643 59.387 11.622 1.00 25.68 124 ASP B O 1
ATOM 2386 N N . PRO B 1 125 ? 41.951 60.176 9.959 1.00 25.25 125 PRO B N 1
ATOM 2387 C CA . PRO B 1 125 ? 42.507 58.836 9.664 1.00 25.18 125 PRO B CA 1
ATOM 2388 C C . PRO B 1 125 ? 43.141 58.129 10.869 1.00 23.97 125 PRO B C 1
ATOM 2389 O O . PRO B 1 125 ? 42.974 56.903 11.010 1.00 23.23 125 PRO B O 1
ATOM 2393 N N . GLU B 1 126 ? 43.862 58.858 11.724 1.00 22.89 126 GLU B N 1
ATOM 2394 C CA . GLU B 1 126 ? 44.527 58.231 12.871 1.00 22.62 126 GLU B CA 1
ATOM 2395 C C . GLU B 1 126 ? 43.569 57.921 14.027 1.00 21.39 126 GLU B C 1
ATOM 2396 O O . GLU B 1 126 ? 43.693 56.850 14.657 1.00 19.64 126 GLU B O 1
ATOM 2402 N N . GLU B 1 127 ? 42.589 58.801 14.272 1.00 21.10 127 GLU B N 1
ATOM 2403 C CA . GLU B 1 127 ? 41.500 58.483 15.223 1.00 20.88 127 GLU B CA 1
ATOM 2404 C C . GLU B 1 127 ? 40.742 57.210 14.793 1.00 19.46 127 GLU B C 1
ATOM 2405 O O . GLU B 1 127 ? 40.438 56.329 15.615 1.00 17.14 127 GLU B O 1
ATOM 2411 N N . ARG B 1 128 ? 40.440 57.113 13.499 1.00 17.92 128 ARG B N 1
ATOM 2412 C CA . ARG B 1 128 ? 39.839 55.923 12.910 1.00 18.29 128 ARG B CA 1
ATOM 2413 C C . ARG B 1 128 ? 40.721 54.676 13.065 1.00 16.26 128 ARG B C 1
ATOM 2414 O O . ARG B 1 128 ? 40.251 53.605 13.509 1.00 16.08 128 ARG B O 1
ATOM 2422 N N . ARG B 1 129 ? 41.982 54.787 12.686 1.00 15.98 129 ARG B N 1
ATOM 2423 C CA . ARG B 1 129 ? 42.884 53.629 12.790 1.00 15.28 129 ARG B CA 1
ATOM 2424 C C . ARG B 1 129 ? 42.920 53.063 14.207 1.00 13.87 129 ARG B C 1
ATOM 2425 O O . ARG B 1 129 ? 42.851 51.827 14.423 1.00 14.30 129 ARG B O 1
ATOM 2433 N N . GLN B 1 130 ? 43.056 53.956 15.184 1.00 14.04 130 GLN B N 1
ATOM 2434 C CA . GLN B 1 130 ? 43.268 53.508 16.535 1.00 14.54 130 GLN B CA 1
ATOM 2435 C C . GLN B 1 130 ? 41.995 52.820 17.060 1.00 12.91 130 GLN B C 1
ATOM 2436 O O . GLN B 1 130 ? 42.065 51.808 17.771 1.00 12.79 130 GLN B O 1
ATOM 2442 N N . ARG B 1 131 ? 40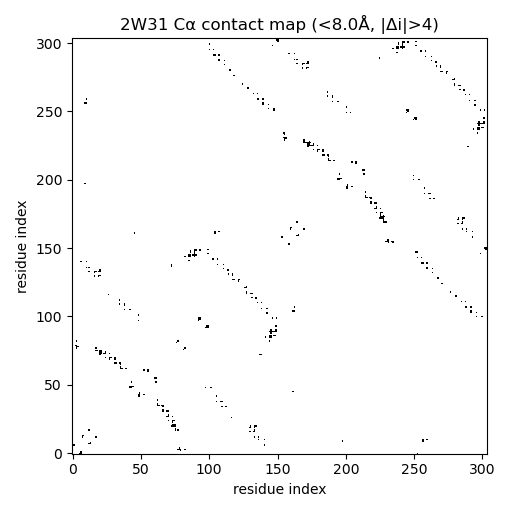.845 53.378 16.721 1.00 12.45 131 ARG B N 1
ATOM 2443 C CA . ARG B 1 131 ? 39.580 52.782 17.145 1.00 11.42 131 ARG B CA 1
ATOM 2444 C C . ARG B 1 131 ? 39.308 51.441 16.443 1.00 10.70 131 ARG B C 1
ATOM 2445 O O . ARG B 1 131 ? 38.857 50.481 17.095 1.00 12.05 131 ARG B O 1
ATOM 2453 N N . ARG B 1 132 ? 39.554 51.384 15.139 1.00 11.15 132 ARG B N 1
ATOM 2454 C CA A ARG B 1 132 ? 39.445 50.126 14.406 0.50 11.02 132 ARG B CA 1
ATOM 2455 C CA B ARG B 1 132 ? 39.428 50.130 14.410 0.50 11.51 132 ARG B CA 1
ATOM 2456 C C . ARG B 1 132 ? 40.342 49.044 15.017 1.00 10.78 132 ARG B C 1
ATOM 2457 O O . ARG B 1 132 ? 39.918 47.883 15.175 1.00 11.75 132 ARG B O 1
ATOM 2472 N N . GLU B 1 133 ? 41.605 49.395 15.333 1.00 10.97 133 GLU B N 1
ATOM 2473 C CA . GLU B 1 133 ? 42.529 48.414 15.883 1.00 11.93 133 GLU B CA 1
ATOM 2474 C C . GLU B 1 133 ? 42.028 47.870 17.224 1.00 10.92 133 GLU B C 1
ATOM 2475 O O . GLU B 1 133 ? 42.060 46.644 17.460 1.00 10.63 133 GLU B O 1
ATOM 2481 N N . ALA B 1 134 ? 41.553 48.767 18.105 1.00 11.45 134 ALA B N 1
ATOM 2482 C CA . ALA B 1 134 ? 41.009 48.312 19.393 1.00 10.83 134 ALA B CA 1
ATOM 2483 C C . ALA B 1 134 ? 39.772 47.411 19.221 1.00 10.19 134 ALA B C 1
ATOM 2484 O O . ALA B 1 134 ? 39.648 46.366 19.894 1.00 10.77 134 ALA B O 1
ATOM 2486 N N . VAL B 1 135 ? 38.868 47.810 18.325 1.00 9.31 135 VAL B N 1
ATOM 2487 C CA . VAL B 1 135 ? 37.650 47.014 18.063 1.00 8.70 135 VAL B CA 1
ATOM 2488 C C . VAL B 1 135 ? 38.017 45.618 17.486 1.00 8.39 135 VAL B C 1
ATOM 2489 O O . VAL B 1 135 ? 37.456 44.571 17.923 1.00 9.03 135 VAL B O 1
ATOM 2493 N N . GLU B 1 136 ? 38.935 45.585 16.520 1.00 8.49 136 GLU B N 1
ATOM 2494 C CA . GLU B 1 136 ? 39.271 44.286 15.926 1.00 9.23 136 GLU B CA 1
ATOM 2495 C C . GLU B 1 136 ? 39.877 43.365 17.015 1.00 9.12 136 GLU B C 1
ATOM 2496 O O . GLU B 1 136 ? 39.626 42.147 17.009 1.00 10.91 136 GLU B O 1
ATOM 2502 N N . LYS B 1 137 ? 40.697 43.903 17.918 1.00 8.62 137 LYS B N 1
ATOM 2503 C CA . LYS B 1 137 ? 41.277 43.083 19.022 1.00 9.49 137 LYS B CA 1
ATOM 2504 C C . LYS B 1 137 ? 40.164 42.533 19.915 1.00 8.51 137 LYS B C 1
ATOM 2505 O O . LYS B 1 137 ? 40.168 41.340 20.242 1.00 9.96 137 LYS B O 1
ATOM 2511 N N . ILE B 1 138 ? 39.234 43.392 20.378 1.00 9.26 138 ILE B N 1
ATOM 2512 C CA . ILE B 1 138 ? 38.262 42.873 21.345 1.00 8.93 138 ILE B CA 1
ATOM 2513 C C . ILE B 1 138 ? 37.322 41.855 20.663 1.00 7.91 138 ILE B C 1
ATOM 2514 O O . ILE B 1 138 ? 36.948 40.831 21.281 1.00 9.03 138 ILE B O 1
ATOM 2519 N N . LEU B 1 139 ? 36.938 42.097 19.398 1.00 8.68 139 LEU B N 1
ATOM 2520 C CA . LEU B 1 139 ? 36.093 41.106 18.693 1.00 8.72 139 LEU B CA 1
ATOM 2521 C C . LEU B 1 139 ? 36.838 39.798 18.503 1.00 9.83 139 LEU B C 1
ATOM 2522 O O . LEU B 1 139 ? 36.268 38.723 18.737 1.00 9.42 139 LEU B O 1
ATOM 2527 N N . ASP B 1 140 ? 38.116 39.881 18.087 1.00 8.28 140 ASP B N 1
ATOM 2528 C CA . ASP B 1 140 ? 38.930 38.659 17.889 1.00 8.48 140 ASP B CA 1
ATOM 2529 C C . ASP B 1 140 ? 39.136 37.914 19.225 1.00 8.20 140 ASP B C 1
ATOM 2530 O O . ASP B 1 140 ? 39.143 36.660 19.248 1.00 9.77 140 ASP B O 1
ATOM 2535 N N . ILE B 1 141 ? 39.323 38.638 20.331 1.00 8.30 141 ILE B N 1
ATOM 2536 C CA . ILE B 1 141 ? 39.466 37.959 21.646 1.00 8.27 141 ILE B CA 1
ATOM 2537 C C . ILE B 1 141 ? 38.125 37.247 22.005 1.00 8.61 141 ILE B C 1
ATOM 2538 O O . ILE B 1 141 ? 38.133 36.109 22.477 1.00 9.36 141 ILE B O 1
ATOM 2543 N N . ASN B 1 142 ? 36.984 37.893 21.774 1.00 8.64 142 ASN B N 1
ATOM 2544 C CA . ASN B 1 142 ? 35.707 37.242 22.043 1.00 8.76 142 ASN B CA 1
ATOM 2545 C C . ASN B 1 142 ? 35.578 35.962 21.208 1.00 9.13 142 ASN B C 1
ATOM 2546 O O . ASN B 1 142 ? 35.213 34.911 21.741 1.00 10.54 142 ASN B O 1
ATOM 2551 N N . LEU B 1 143 ? 35.832 36.063 19.904 1.00 8.56 143 LEU B N 1
ATOM 2552 C CA . LEU B 1 143 ? 35.755 34.901 19.034 1.00 8.83 143 LEU B CA 1
ATOM 2553 C C . LEU B 1 143 ? 36.699 33.784 19.491 1.00 9.05 143 LEU B C 1
ATOM 2554 O O . LEU B 1 143 ? 36.310 32.590 19.446 1.00 10.36 143 LEU B O 1
ATOM 2559 N N . ASP B 1 144 ? 37.941 34.143 19.858 1.00 9.07 144 ASP B N 1
ATOM 2560 C CA . ASP B 1 144 ? 38.974 33.191 20.298 1.00 10.26 144 ASP B CA 1
ATOM 2561 C C . ASP B 1 144 ? 38.448 32.407 21.524 1.00 9.44 144 ASP B C 1
ATOM 2562 O O . ASP B 1 144 ? 38.395 31.156 21.522 1.00 10.51 144 ASP B O 1
ATOM 2567 N N . ILE B 1 145 ? 38.075 33.114 22.580 1.00 9.86 145 ILE B N 1
ATOM 2568 C CA . ILE B 1 145 ? 37.616 32.382 23.798 1.00 10.88 145 ILE B CA 1
ATOM 2569 C C . ILE B 1 145 ? 36.316 31.568 23.550 1.00 10.86 145 ILE B C 1
ATOM 2570 O O . ILE B 1 145 ? 36.182 30.415 24.014 1.00 12.42 145 ILE B O 1
ATOM 2575 N N . MET B 1 146 ? 35.359 32.133 22.805 1.00 10.87 146 MET B N 1
ATOM 2576 C CA . MET B 1 146 ? 34.146 31.386 22.502 1.00 11.07 146 MET B CA 1
ATOM 2577 C C . MET B 1 146 ? 34.451 30.101 21.712 1.00 11.21 146 MET B C 1
ATOM 2578 O O . MET B 1 146 ? 33.846 29.032 21.970 1.00 13.42 146 MET B O 1
ATOM 2583 N N . SER B 1 147 ? 35.425 30.193 20.794 1.00 11.32 147 SER B N 1
ATOM 2584 C CA . SER B 1 147 ? 35.827 29.020 20.006 1.00 11.88 147 SER B CA 1
ATOM 2585 C C . SER B 1 147 ? 36.415 27.946 20.911 1.00 11.73 147 SER B C 1
ATOM 2586 O O . SER B 1 147 ? 36.211 26.719 20.672 1.00 13.49 147 SER B O 1
ATOM 2589 N N . ALA B 1 148 ? 37.188 28.382 21.919 1.00 11.91 148 ALA B N 1
ATOM 2590 C CA . ALA B 1 148 ? 37.834 27.434 22.868 1.00 11.64 148 ALA B CA 1
ATOM 2591 C C . ALA B 1 148 ? 36.808 26.588 23.648 1.00 12.48 148 ALA B C 1
ATOM 2592 O O . ALA B 1 148 ? 37.085 25.459 24.076 1.00 13.80 148 ALA B O 1
ATOM 2594 N N . SER B 1 149 ? 35.607 27.108 23.828 1.00 11.93 149 SER B N 1
ATOM 2595 C CA . SER B 1 149 ? 34.573 26.363 24.547 1.00 13.04 149 SER B CA 1
ATOM 2596 C C . SER B 1 149 ? 34.152 25.078 23.853 1.00 12.16 149 SER B C 1
ATOM 2597 O O . SER B 1 149 ? 33.584 24.141 24.497 1.00 13.44 149 SER B O 1
ATOM 2600 N N . TYR B 1 150 ? 34.433 25.001 22.553 1.00 11.34 150 TYR B N 1
ATOM 2601 C CA . TYR B 1 150 ? 34.073 23.812 21.771 1.00 12.86 150 TYR B CA 1
ATOM 2602 C C . TYR B 1 150 ? 35.179 22.752 21.766 1.00 14.54 150 TYR B C 1
ATOM 2603 O O . TYR B 1 150 ? 35.011 21.706 21.133 1.00 17.09 150 TYR B O 1
ATOM 2612 N N . ARG B 1 151 ? 36.272 22.997 22.494 1.00 16.21 151 ARG B N 1
ATOM 2613 C CA . ARG B 1 151 ? 37.389 22.030 22.558 1.00 17.88 151 ARG B CA 1
ATOM 2614 C C . ARG B 1 151 ? 37.478 21.517 23.998 1.00 18.57 151 ARG B C 1
ATOM 2615 O O . ARG B 1 151 ? 37.536 22.313 24.934 1.00 20.64 151 ARG B O 1
ATOM 2623 N N . GLU B 1 152 ? 37.504 20.189 24.198 1.00 18.83 152 GLU B N 1
ATOM 2624 C CA . GLU B 1 152 ? 37.600 19.594 25.533 1.00 19.88 152 GLU B CA 1
ATOM 2625 C C . GLU B 1 152 ? 38.861 20.011 26.339 1.00 21.30 152 GLU B C 1
ATOM 2626 O O . GLU B 1 152 ? 38.723 20.284 27.540 1.00 23.58 152 GLU B O 1
#

InterPro domains:
  IPR009050 Globin-like superfamily [SSF46458] (4-146)
  IPR012292 Globin/Protoglobin [G3DSA:1.10.490.10] (1-162)
  IPR020948 Phosphate-starvation-induced PsiE-like [PF06146] (180-294)
  IPR044398 Globin-sensor domain [PF11563] (4-155)